Protein AF-A0A1C5X7D1-F1 (afdb_monomer_lite)

Radius of gyration: 33.21 Å; chains: 1; bounding box: 80×30×101 Å

Sequence (254 aa):
MKEGNYTQKTFLKEYKEKYGGGTQANISRWLRVGNKIENGKTIGFPSYETMLNLADFFGVSVGYLTGETDYESFEMEKACEFLGLEEDGVKAIKGITSGENVGHFGKYMANEYKSVLRYILTASSFPDFIKEAREYAENVYRNQHPISYMDRAATKIKKDVLELAYQCMDYQYISDDEYGVIDDFKENHVEPTEELLEAIKVLNAAMDDDYCEEQDREQKVKLSEYELQKIYFEIIKDIVKEAHLPEMTIPMTI

Structure (mmCIF, N/CA/C/O backbone):
data_AF-A0A1C5X7D1-F1
#
_entry.id   AF-A0A1C5X7D1-F1
#
loop_
_atom_site.group_PDB
_atom_site.id
_atom_site.type_symbol
_atom_site.label_atom_id
_atom_site.label_alt_id
_atom_site.label_comp_id
_atom_site.label_asym_id
_atom_site.label_entity_id
_atom_site.label_seq_id
_atom_site.pdbx_PDB_ins_code
_atom_site.Cartn_x
_atom_site.Cartn_y
_atom_site.Cartn_z
_atom_site.occupancy
_atom_site.B_iso_or_equiv
_atom_site.auth_seq_id
_atom_site.auth_comp_id
_atom_site.auth_asym_id
_atom_site.auth_atom_id
_atom_site.pdbx_PDB_model_num
ATOM 1 N N . MET A 1 1 ? 6.154 3.421 24.325 1.00 85.56 1 MET A N 1
ATOM 2 C CA . MET A 1 1 ? 6.810 4.684 24.780 1.00 85.56 1 MET A CA 1
ATOM 3 C C . MET A 1 1 ? 7.242 5.592 23.632 1.00 85.56 1 MET A C 1
ATOM 5 O O . MET A 1 1 ? 6.783 6.724 23.620 1.00 85.56 1 MET A O 1
ATOM 9 N N . LYS A 1 2 ? 8.114 5.150 22.707 1.00 85.12 2 LYS A N 1
ATOM 10 C CA . LYS A 1 2 ? 8.587 6.001 21.594 1.00 85.12 2 LYS A CA 1
ATOM 11 C C . LYS A 1 2 ? 7.448 6.451 20.673 1.00 85.12 2 LYS A C 1
ATOM 13 O O . LYS A 1 2 ? 7.339 7.638 20.420 1.00 85.12 2 LYS A O 1
ATOM 18 N N . GLU A 1 3 ? 6.579 5.527 20.267 1.00 83.00 3 GLU A N 1
ATOM 19 C CA . GLU A 1 3 ? 5.398 5.813 19.431 1.00 83.00 3 GLU A CA 1
ATOM 20 C C . GLU A 1 3 ? 4.463 6.851 20.062 1.00 83.00 3 GLU A C 1
ATOM 22 O O . GLU A 1 3 ? 4.014 7.773 19.395 1.00 83.00 3 GLU A O 1
ATOM 27 N N . GLY A 1 4 ? 4.247 6.770 21.378 1.00 80.00 4 GLY A N 1
ATOM 28 C CA . GLY A 1 4 ? 3.461 7.756 22.127 1.00 80.00 4 GLY A CA 1
ATOM 29 C C . GLY A 1 4 ? 4.216 9.039 22.496 1.00 80.00 4 GLY A C 1
ATOM 30 O O . GLY A 1 4 ? 3.731 9.790 23.333 1.00 80.00 4 GLY A O 1
ATOM 31 N N . ASN A 1 5 ? 5.420 9.280 21.960 1.00 89.12 5 ASN A N 1
ATOM 32 C CA . ASN A 1 5 ? 6.276 10.432 22.289 1.00 89.12 5 ASN A CA 1
ATOM 33 C C . ASN A 1 5 ? 6.549 10.624 23.797 1.00 89.12 5 ASN A C 1
ATOM 35 O O . ASN A 1 5 ? 6.816 11.730 24.274 1.00 89.12 5 ASN A O 1
ATOM 39 N N . TYR A 1 6 ? 6.542 9.530 24.562 1.00 91.56 6 TYR A N 1
ATOM 40 C CA . TYR A 1 6 ? 6.768 9.560 26.002 1.00 91.56 6 TYR A CA 1
ATOM 41 C C . TYR A 1 6 ? 8.255 9.520 26.361 1.00 91.56 6 TYR A C 1
ATOM 43 O O . TYR A 1 6 ? 9.008 8.633 25.954 1.00 91.56 6 TYR A O 1
ATOM 51 N N . THR A 1 7 ? 8.658 10.419 27.257 1.00 92.94 7 THR A N 1
ATOM 52 C CA . THR A 1 7 ? 9.905 10.307 28.031 1.00 92.94 7 THR A CA 1
ATOM 53 C C . THR A 1 7 ? 9.657 9.544 29.334 1.00 92.94 7 THR A C 1
ATOM 55 O O . THR A 1 7 ? 8.533 9.499 29.825 1.00 92.94 7 THR A O 1
ATOM 58 N N . GLN A 1 8 ? 10.698 9.002 29.981 1.00 92.69 8 GLN A N 1
ATOM 59 C CA . GLN A 1 8 ? 10.528 8.340 31.291 1.00 92.69 8 GLN A CA 1
ATOM 60 C C . GLN A 1 8 ? 9.903 9.263 32.352 1.00 92.69 8 GLN A C 1
ATOM 62 O O . GLN A 1 8 ? 9.228 8.793 33.263 1.00 92.69 8 GLN A O 1
ATOM 67 N N . LYS A 1 9 ? 10.132 10.580 32.261 1.00 92.88 9 LYS A N 1
ATOM 68 C CA . LYS A 1 9 ? 9.578 11.560 33.206 1.00 92.88 9 LYS A CA 1
ATOM 69 C C . LYS A 1 9 ? 8.091 11.813 32.970 1.00 92.88 9 LYS A C 1
ATOM 71 O O . LYS A 1 9 ? 7.330 11.812 33.930 1.00 92.88 9 LYS A O 1
ATOM 76 N N . THR A 1 10 ? 7.702 12.028 31.714 1.00 94.19 10 THR A N 1
ATOM 77 C CA . THR A 1 10 ? 6.297 12.263 31.331 1.00 94.19 10 THR A CA 1
ATOM 78 C C . THR A 1 10 ? 5.461 11.012 31.569 1.00 94.19 10 THR A C 1
ATOM 80 O O . THR A 1 10 ? 4.450 11.091 32.257 1.00 94.19 10 THR A O 1
ATOM 83 N N . PHE A 1 11 ? 5.977 9.845 31.174 1.00 94.38 11 PHE A N 1
ATOM 84 C CA . PHE A 1 11 ? 5.361 8.558 31.481 1.00 94.38 11 PHE A CA 1
ATOM 85 C C . PHE A 1 11 ? 5.172 8.343 32.989 1.00 94.38 11 PHE A C 1
ATOM 87 O O . PHE A 1 11 ? 4.075 8.005 33.417 1.00 94.38 11 PHE A O 1
ATOM 94 N N . LEU A 1 12 ? 6.197 8.592 33.824 1.00 94.94 12 LEU A N 1
ATOM 95 C CA . LEU A 1 12 ? 6.052 8.442 35.280 1.00 94.94 12 LEU A CA 1
ATOM 96 C C . LEU A 1 12 ? 4.935 9.310 35.844 1.00 94.94 12 LEU A C 1
ATOM 98 O O . LEU A 1 12 ? 4.238 8.878 36.758 1.00 94.94 12 LEU A O 1
ATOM 102 N N . LYS A 1 13 ? 4.847 10.552 35.363 1.00 95.12 13 LYS A N 1
ATOM 103 C CA . LYS A 1 13 ? 3.876 11.5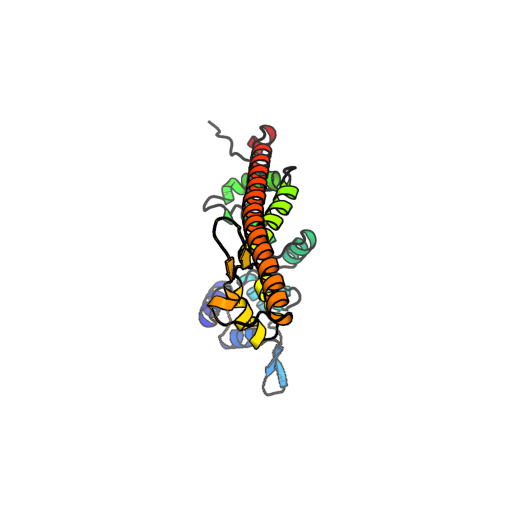26 35.843 1.00 95.12 13 LYS A CA 1
ATOM 104 C C . LYS A 1 13 ? 2.459 11.029 35.560 1.00 95.12 13 LYS A C 1
ATOM 106 O O . LYS A 1 13 ? 1.688 10.882 36.500 1.00 95.12 13 LYS A O 1
ATOM 111 N N . GLU A 1 14 ? 2.162 10.686 34.312 1.00 95.19 14 GLU A N 1
ATOM 112 C CA . GLU A 1 14 ? 0.823 10.237 33.915 1.00 95.19 14 GLU A CA 1
ATOM 113 C C . GLU A 1 14 ? 0.474 8.860 34.492 1.00 95.19 14 GLU A C 1
ATOM 115 O O . GLU A 1 14 ? -0.637 8.651 34.973 1.00 95.19 14 GLU A O 1
ATOM 120 N N . TYR A 1 15 ? 1.436 7.933 34.544 1.00 95.06 15 TYR A N 1
ATOM 121 C CA . TYR A 1 15 ? 1.239 6.629 35.181 1.00 95.06 15 TYR A CA 1
ATOM 122 C C . TYR A 1 15 ? 0.871 6.780 36.665 1.00 95.06 15 TYR A C 1
ATOM 124 O O . TYR A 1 15 ? -0.053 6.129 37.151 1.00 95.06 15 TYR A O 1
ATOM 132 N N . LYS A 1 16 ? 1.571 7.669 37.386 1.00 95.00 16 LYS A N 1
ATOM 133 C CA . LYS A 1 16 ? 1.269 7.996 38.788 1.00 95.00 16 LYS A CA 1
ATOM 134 C C . LYS A 1 16 ? -0.121 8.574 38.962 1.00 95.00 16 LYS A C 1
ATOM 136 O O . LYS A 1 16 ? -0.808 8.197 39.905 1.00 95.00 16 LYS A O 1
ATOM 141 N N . GLU A 1 17 ? -0.486 9.506 38.092 1.00 95.44 17 GLU A N 1
ATOM 142 C CA . GLU A 1 17 ? -1.790 10.163 38.120 1.00 95.44 17 GLU A CA 1
ATOM 143 C C . GLU A 1 17 ? -2.924 9.156 37.872 1.00 95.44 17 GLU A C 1
ATOM 145 O O . GLU A 1 17 ? -3.952 9.244 38.537 1.00 95.44 17 GLU A O 1
ATOM 150 N N . LYS A 1 18 ? -2.722 8.169 36.985 1.00 95.50 18 LYS A N 1
ATOM 151 C CA . LYS A 1 18 ? -3.755 7.191 36.610 1.00 95.50 18 LYS A CA 1
ATOM 152 C C . LYS A 1 18 ? -3.870 5.990 37.559 1.00 95.50 18 LYS A C 1
ATOM 154 O O . LYS A 1 18 ? -4.982 5.634 37.933 1.00 95.50 18 LYS A O 1
ATOM 159 N N . TYR A 1 19 ? -2.759 5.364 37.955 1.00 94.50 19 TYR A N 1
ATOM 160 C CA . TYR A 1 19 ? -2.780 4.093 38.710 1.00 94.50 19 TYR A CA 1
ATOM 161 C C . TYR A 1 19 ? -2.242 4.199 40.139 1.00 94.50 19 TYR A C 1
ATOM 163 O O . TYR A 1 19 ? -2.350 3.253 40.918 1.00 94.50 19 TYR A O 1
ATOM 171 N N . GLY A 1 20 ? -1.635 5.331 40.499 1.00 88.56 20 GLY A N 1
ATOM 172 C CA . GLY A 1 20 ? -0.880 5.458 41.740 1.00 88.56 20 GLY A CA 1
ATOM 173 C C . GLY A 1 20 ? 0.440 4.667 41.734 1.00 88.56 20 GLY A C 1
ATOM 174 O O . GLY A 1 20 ? 0.698 3.789 40.912 1.00 88.56 20 GLY A O 1
ATOM 175 N N . GLY A 1 21 ? 1.329 4.996 42.675 1.00 83.88 21 GLY A N 1
ATOM 176 C CA . GLY A 1 21 ? 2.607 4.290 42.841 1.00 83.88 21 GLY A CA 1
ATOM 177 C C . GLY A 1 21 ? 3.647 4.553 41.737 1.00 83.88 21 GLY A C 1
ATOM 178 O O . GLY A 1 21 ? 3.586 5.537 41.013 1.00 83.88 21 GLY A O 1
ATOM 179 N N . GLY A 1 22 ? 4.678 3.708 41.645 1.00 83.81 22 GLY A N 1
ATOM 180 C CA . GLY A 1 22 ? 5.762 3.851 40.664 1.00 83.81 22 GLY A CA 1
ATOM 181 C C . GLY A 1 22 ? 6.862 4.855 41.047 1.00 83.81 22 GLY A C 1
ATOM 182 O O . GLY A 1 22 ? 6.657 5.883 41.695 1.00 83.81 22 GLY A O 1
ATOM 183 N N . THR A 1 23 ? 8.089 4.561 40.632 1.00 91.19 23 THR A N 1
ATOM 184 C CA . THR A 1 23 ? 9.277 5.402 40.838 1.00 91.19 23 THR A CA 1
ATOM 185 C C . THR A 1 23 ? 10.113 5.435 39.563 1.00 91.19 23 THR A C 1
ATOM 187 O O . THR A 1 23 ? 9.967 4.574 38.696 1.00 91.19 23 THR A O 1
ATOM 190 N N . GLN A 1 24 ? 11.042 6.390 39.451 1.00 91.75 24 GLN A N 1
ATOM 191 C CA . GLN A 1 24 ? 12.018 6.388 38.350 1.00 91.75 24 GLN A CA 1
ATOM 192 C C . GLN A 1 24 ? 12.820 5.074 38.296 1.00 91.75 24 GLN A C 1
ATOM 194 O O . GLN A 1 24 ? 13.095 4.561 37.214 1.00 91.75 24 GLN A O 1
ATOM 199 N N . ALA A 1 25 ? 13.121 4.475 39.454 1.00 90.94 25 ALA A N 1
ATOM 200 C CA . ALA A 1 25 ? 13.781 3.175 39.519 1.00 90.94 25 ALA A CA 1
ATOM 201 C C . ALA A 1 25 ? 12.905 2.044 38.951 1.00 90.94 25 ALA A C 1
ATOM 203 O O . ALA A 1 25 ? 13.426 1.156 38.278 1.00 90.94 25 ALA A O 1
ATOM 204 N N . ASN A 1 26 ? 11.584 2.085 39.173 1.00 92.38 26 ASN A N 1
ATOM 205 C CA . ASN A 1 26 ? 10.668 1.109 38.580 1.00 92.38 26 ASN A CA 1
ATOM 206 C C . ASN A 1 26 ? 10.660 1.209 37.052 1.00 92.38 26 ASN A C 1
ATOM 208 O O . ASN A 1 26 ? 10.857 0.193 36.397 1.00 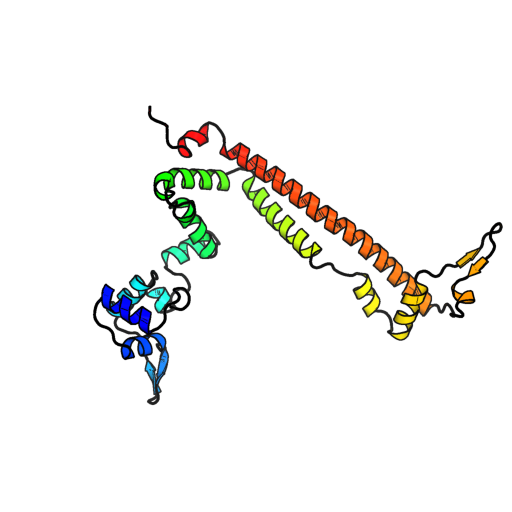92.38 26 ASN A O 1
ATOM 212 N N . ILE A 1 27 ? 10.538 2.417 36.493 1.00 92.00 27 ILE A N 1
ATOM 213 C CA . ILE A 1 27 ? 10.521 2.626 35.034 1.00 92.00 27 ILE A CA 1
ATOM 214 C C . ILE A 1 27 ? 11.820 2.157 34.391 1.00 92.00 27 ILE A C 1
ATOM 216 O O . ILE A 1 27 ? 11.796 1.404 33.419 1.00 92.00 27 ILE A O 1
ATOM 220 N N . SER A 1 28 ? 12.959 2.558 34.961 1.00 90.56 28 SER A N 1
ATOM 221 C CA . SER A 1 28 ? 14.273 2.120 34.485 1.00 90.56 28 SER A CA 1
ATOM 222 C C . SER A 1 28 ? 14.403 0.593 34.498 1.00 90.56 28 SER A C 1
ATOM 224 O O . SER A 1 28 ? 14.985 0.010 33.584 1.00 90.56 28 SER A O 1
ATOM 226 N N . ARG A 1 29 ? 13.819 -0.076 35.501 1.00 91.50 29 ARG A N 1
ATOM 227 C CA . ARG A 1 29 ? 13.803 -1.539 35.585 1.00 91.50 29 ARG A CA 1
ATOM 228 C C . ARG A 1 29 ? 12.885 -2.171 34.537 1.00 91.50 29 ARG A C 1
ATOM 230 O O . ARG A 1 29 ? 13.305 -3.135 33.909 1.00 91.50 29 ARG A O 1
ATOM 237 N N . TRP A 1 30 ? 11.681 -1.638 34.326 1.00 92.69 30 TRP A N 1
ATOM 238 C CA . TRP A 1 30 ? 10.723 -2.154 33.338 1.00 92.69 30 TRP A CA 1
ATOM 239 C C . TRP A 1 30 ? 11.267 -2.078 31.909 1.00 92.69 30 TRP A C 1
ATOM 241 O O . TRP A 1 30 ? 11.170 -3.044 31.165 1.00 92.69 30 TRP A O 1
ATOM 251 N N . LEU A 1 31 ? 11.948 -0.985 31.556 1.00 90.69 31 LEU A N 1
ATOM 252 C CA . LEU A 1 31 ? 12.589 -0.822 30.243 1.00 90.69 31 LEU A CA 1
ATOM 253 C C . LEU A 1 31 ? 13.794 -1.743 30.012 1.00 90.69 31 LEU A C 1
ATOM 255 O O . LEU A 1 31 ? 14.342 -1.784 28.914 1.00 90.69 31 LEU A O 1
ATOM 259 N N . ARG A 1 32 ? 14.254 -2.440 31.054 1.00 91.19 32 ARG A N 1
ATOM 260 C CA . ARG A 1 32 ? 15.432 -3.309 31.019 1.00 91.19 32 ARG A CA 1
ATOM 261 C C . ARG A 1 32 ? 15.093 -4.761 31.334 1.00 91.19 32 ARG A C 1
ATOM 263 O O . ARG A 1 32 ? 16.011 -5.524 31.629 1.00 91.19 32 ARG A O 1
ATOM 270 N N . VAL A 1 33 ? 13.817 -5.143 31.305 1.00 91.44 33 VAL A N 1
ATOM 271 C CA . VAL A 1 33 ? 13.416 -6.550 31.427 1.00 91.44 33 VAL A CA 1
ATOM 272 C C . VAL A 1 33 ? 14.197 -7.396 30.413 1.00 91.44 33 VAL A C 1
ATOM 274 O O . VAL A 1 33 ? 14.462 -6.954 29.300 1.00 91.44 33 VAL A O 1
ATOM 277 N N . GLY A 1 34 ? 14.665 -8.570 30.840 1.00 87.81 34 GLY A N 1
ATOM 278 C CA . GLY A 1 34 ? 15.517 -9.453 30.035 1.00 87.81 34 GLY A CA 1
ATOM 279 C C . GLY A 1 34 ? 17.017 -9.122 30.069 1.00 87.81 34 GLY A C 1
ATOM 280 O O . GLY A 1 34 ? 17.837 -10.000 29.800 1.00 87.81 34 GLY A O 1
ATOM 281 N N . ASN A 1 35 ? 17.420 -7.915 30.487 1.00 91.25 35 ASN A N 1
ATOM 282 C CA . ASN A 1 35 ? 18.840 -7.571 30.610 1.00 91.25 35 ASN A CA 1
ATOM 283 C C . ASN A 1 35 ? 19.487 -8.224 31.838 1.00 91.25 35 ASN A C 1
ATOM 285 O O . ASN A 1 35 ? 18.866 -8.367 32.896 1.00 91.25 35 ASN A O 1
ATOM 289 N N . LYS A 1 36 ? 20.783 -8.537 31.729 1.00 89.88 36 LYS A N 1
ATOM 290 C CA . LYS A 1 36 ? 21.610 -8.959 32.867 1.00 89.88 36 LYS A CA 1
ATOM 291 C C . LYS A 1 36 ? 22.087 -7.746 33.668 1.00 89.88 36 LYS A C 1
ATOM 293 O O . LYS A 1 36 ? 22.489 -6.731 33.100 1.00 89.88 36 LYS A O 1
ATOM 298 N N . ILE A 1 37 ? 22.052 -7.856 34.992 1.00 85.31 37 ILE A N 1
ATOM 299 C CA . ILE A 1 37 ? 22.721 -6.922 35.910 1.00 85.31 37 ILE A CA 1
ATOM 300 C C . ILE A 1 37 ? 24.090 -7.479 36.335 1.00 85.31 37 ILE A C 1
ATOM 302 O O . ILE A 1 37 ? 24.379 -8.647 36.091 1.00 85.31 37 ILE A O 1
ATOM 306 N N . GLU A 1 38 ? 24.937 -6.654 36.959 1.00 79.12 38 GLU A N 1
ATOM 307 C CA . GLU A 1 38 ? 26.352 -6.964 37.271 1.00 79.12 38 GLU A CA 1
ATOM 308 C C . GLU A 1 38 ? 26.570 -8.287 38.024 1.00 79.12 38 GLU A C 1
ATOM 310 O O . GLU A 1 38 ? 27.601 -8.930 37.868 1.00 79.12 38 GLU A O 1
ATOM 315 N N . ASN A 1 39 ? 25.581 -8.743 38.795 1.00 80.75 39 ASN A N 1
ATOM 316 C CA . ASN A 1 39 ? 25.626 -10.020 39.513 1.00 80.75 39 ASN A CA 1
ATOM 317 C C . ASN A 1 39 ? 25.159 -11.233 38.676 1.00 80.75 39 ASN A C 1
ATOM 319 O O . ASN A 1 39 ? 24.864 -12.289 39.234 1.00 80.75 39 ASN A O 1
ATOM 323 N N . GLY A 1 40 ? 25.017 -11.075 37.359 1.00 82.06 40 GLY A N 1
ATOM 324 C CA . GLY A 1 40 ? 24.585 -12.117 36.428 1.00 82.06 40 GLY A CA 1
ATOM 325 C C . GLY A 1 40 ? 23.086 -12.434 36.448 1.00 82.06 40 GLY A C 1
ATOM 326 O O . GLY A 1 40 ? 22.638 -13.218 35.610 1.00 82.06 40 GLY A O 1
ATOM 327 N N . LYS A 1 41 ? 22.290 -11.838 37.350 1.00 86.94 41 LYS A N 1
ATOM 328 C CA . LYS A 1 41 ? 20.835 -12.052 37.387 1.00 86.94 41 LYS A CA 1
ATOM 329 C C . LYS A 1 41 ? 20.147 -11.303 36.248 1.00 86.94 41 LYS A C 1
ATOM 331 O O . LYS A 1 41 ? 20.479 -10.157 35.952 1.00 86.94 41 LYS A O 1
ATOM 336 N N . THR A 1 42 ? 19.147 -11.938 35.652 1.00 91.19 42 THR A N 1
ATOM 337 C CA . THR A 1 42 ? 18.275 -11.310 34.657 1.00 91.19 42 THR A CA 1
ATOM 338 C C . THR A 1 42 ? 17.206 -10.474 35.353 1.00 91.19 42 THR A C 1
ATOM 340 O O . THR A 1 42 ? 16.633 -10.888 36.365 1.00 91.19 42 THR A O 1
ATOM 343 N N . ILE A 1 43 ? 16.924 -9.287 34.823 1.00 90.88 43 ILE A N 1
ATOM 344 C CA . ILE A 1 43 ? 15.786 -8.483 35.264 1.00 90.88 43 ILE A CA 1
ATOM 345 C C . ILE A 1 43 ? 14.506 -9.186 34.805 1.00 90.88 43 ILE A C 1
ATOM 347 O O . ILE A 1 43 ? 14.219 -9.246 33.613 1.00 90.88 43 ILE A O 1
ATOM 351 N N . GLY A 1 44 ? 13.753 -9.730 35.759 1.00 91.00 44 GLY A N 1
ATOM 352 C CA . GLY A 1 44 ? 12.444 -10.321 35.495 1.00 91.00 44 GLY A CA 1
ATOM 353 C C . GLY A 1 44 ? 11.361 -9.274 35.242 1.00 91.00 44 GLY A C 1
ATOM 354 O O . GLY A 1 44 ? 11.530 -8.094 35.572 1.00 91.00 44 GLY A O 1
ATOM 355 N N . PHE A 1 45 ? 10.241 -9.741 34.696 1.00 93.62 45 PHE A N 1
ATOM 356 C CA . PHE A 1 45 ? 9.022 -8.956 34.536 1.00 93.62 45 PHE A CA 1
ATOM 357 C C . PHE A 1 45 ? 8.540 -8.376 35.877 1.00 93.62 45 PHE A C 1
ATOM 359 O O . PHE A 1 45 ? 8.815 -8.947 36.941 1.00 93.62 45 PHE A O 1
ATOM 366 N N . PRO A 1 46 ? 7.842 -7.226 35.861 1.00 93.50 46 PRO A N 1
ATOM 367 C CA . PRO A 1 46 ? 7.180 -6.730 37.057 1.00 93.50 46 PRO A CA 1
ATOM 368 C C . PRO A 1 46 ? 5.987 -7.624 37.435 1.00 93.50 46 PRO A C 1
ATOM 370 O O . PRO A 1 46 ? 5.714 -8.630 36.781 1.00 93.50 46 PRO A O 1
ATOM 373 N N . SER A 1 47 ? 5.277 -7.281 38.514 1.00 94.38 47 SER A N 1
ATOM 374 C CA . SER A 1 47 ? 4.078 -8.036 38.895 1.00 94.38 47 SER A CA 1
ATOM 375 C C . SER A 1 47 ? 3.052 -8.032 37.760 1.00 94.38 47 SER A C 1
ATOM 377 O O . SER A 1 47 ? 2.994 -7.082 36.979 1.00 94.38 47 SER A O 1
ATOM 379 N N . TYR A 1 48 ? 2.207 -9.062 37.697 1.00 94.62 48 TYR A N 1
ATOM 380 C CA . TYR A 1 48 ? 1.150 -9.130 36.687 1.00 94.62 48 TYR A CA 1
ATOM 381 C C . TYR A 1 48 ? 0.213 -7.916 36.739 1.00 94.62 48 TYR A C 1
ATOM 383 O O . TYR A 1 48 ? -0.084 -7.331 35.709 1.00 94.62 48 TYR A O 1
ATOM 391 N N . GLU A 1 49 ? -0.146 -7.454 37.939 1.00 95.12 49 GLU A N 1
ATOM 392 C CA . GLU A 1 49 ? -0.891 -6.203 38.144 1.00 95.12 49 GLU A CA 1
ATOM 393 C C . GLU A 1 49 ? -0.187 -4.985 37.524 1.00 95.12 49 GLU A C 1
ATOM 395 O O . GLU A 1 49 ? -0.813 -4.173 36.851 1.00 95.12 49 GLU A O 1
ATOM 400 N N . THR A 1 50 ? 1.138 -4.880 37.683 1.00 95.31 50 THR A N 1
ATOM 401 C CA . THR A 1 50 ? 1.906 -3.814 37.026 1.00 95.31 50 THR A CA 1
ATOM 402 C C . THR A 1 50 ? 1.857 -3.975 35.509 1.00 95.31 50 THR A C 1
ATOM 404 O O . THR A 1 50 ? 1.704 -2.984 34.807 1.00 95.31 50 THR A O 1
ATOM 407 N N . MET A 1 51 ? 1.975 -5.200 34.986 1.00 95.75 51 MET A N 1
ATOM 408 C CA . MET A 1 51 ? 1.885 -5.439 33.543 1.00 95.75 51 MET A CA 1
ATOM 409 C C . MET A 1 51 ? 0.506 -5.070 32.994 1.00 95.75 51 MET A C 1
ATOM 411 O O . MET A 1 51 ? 0.446 -4.447 31.943 1.00 95.75 51 MET A O 1
ATOM 415 N N . LEU A 1 52 ? -0.578 -5.356 33.722 1.00 96.31 52 LEU A N 1
ATOM 416 C CA . LEU A 1 52 ? -1.929 -4.918 33.363 1.00 96.31 52 LEU A CA 1
ATOM 417 C C . LEU A 1 52 ? -2.040 -3.390 33.308 1.00 96.31 52 LEU A C 1
ATOM 419 O O . LEU A 1 52 ? -2.567 -2.857 32.338 1.00 96.31 52 LEU A O 1
ATOM 423 N N . ASN A 1 53 ? -1.498 -2.678 34.300 1.00 96.12 53 ASN A N 1
ATOM 424 C CA . ASN A 1 53 ? -1.504 -1.212 34.297 1.00 96.12 53 ASN A CA 1
ATOM 425 C C . ASN A 1 53 ? -0.676 -0.637 33.140 1.00 96.12 53 ASN A C 1
ATOM 427 O O . ASN A 1 53 ? -1.067 0.350 32.528 1.00 96.12 53 ASN A O 1
ATOM 431 N N . LEU A 1 54 ? 0.474 -1.244 32.825 1.00 94.94 54 LEU A N 1
ATOM 432 C CA . LEU A 1 54 ? 1.292 -0.851 31.675 1.00 94.94 54 LEU A CA 1
ATOM 433 C C . LEU A 1 54 ? 0.557 -1.099 30.351 1.00 94.94 54 LEU A C 1
ATOM 435 O O . LEU A 1 54 ? 0.589 -0.242 29.472 1.00 94.94 54 LEU A O 1
ATOM 439 N N . ALA A 1 55 ? -0.107 -2.247 30.228 1.00 95.56 55 ALA A N 1
ATOM 440 C CA . ALA A 1 55 ? -0.877 -2.646 29.057 1.00 95.56 55 ALA A CA 1
ATOM 441 C C . ALA A 1 55 ? -2.040 -1.667 28.815 1.00 95.56 55 ALA A C 1
ATOM 443 O O . ALA A 1 55 ? -2.128 -1.066 27.747 1.00 95.56 55 ALA A O 1
ATOM 444 N N . ASP A 1 56 ? -2.837 -1.391 29.851 1.00 95.75 56 ASP A N 1
ATOM 445 C CA . ASP A 1 56 ? -3.920 -0.400 29.813 1.00 95.75 56 ASP A CA 1
ATOM 446 C C . ASP A 1 56 ? -3.414 1.027 29.537 1.00 95.75 56 ASP A C 1
ATOM 448 O O . ASP A 1 56 ? -4.084 1.805 28.860 1.00 95.75 56 ASP A O 1
ATOM 452 N N . PHE A 1 57 ? -2.227 1.396 30.032 1.00 95.00 57 PHE A N 1
ATOM 453 C CA . PHE A 1 57 ? -1.656 2.719 29.770 1.00 95.00 57 PHE A CA 1
ATOM 454 C C . PHE A 1 57 ? -1.311 2.904 28.293 1.00 95.00 57 PHE A C 1
ATOM 456 O O . PHE A 1 57 ? -1.590 3.956 27.723 1.00 95.00 57 PHE A O 1
ATOM 463 N N . PHE A 1 58 ? -0.677 1.898 27.686 1.00 93.25 58 PHE A N 1
ATOM 464 C CA . PHE A 1 58 ? -0.246 1.963 26.291 1.00 93.25 58 PHE A CA 1
ATOM 465 C C . PHE A 1 58 ? -1.327 1.522 25.298 1.00 93.25 58 PHE A C 1
ATOM 467 O O . PHE A 1 58 ? -1.111 1.669 24.102 1.00 93.25 58 PHE A O 1
ATOM 474 N N . GLY A 1 59 ? -2.473 1.024 25.771 1.00 92.94 59 GLY A N 1
ATOM 475 C CA . GLY A 1 59 ? -3.545 0.526 24.909 1.00 92.94 59 GLY A CA 1
ATOM 476 C C . GLY A 1 59 ? -3.194 -0.787 24.208 1.00 92.94 59 GLY A C 1
ATOM 477 O O . GLY A 1 59 ? -3.671 -1.030 23.107 1.00 92.94 59 GLY A O 1
ATOM 478 N N . VAL A 1 60 ? -2.360 -1.620 24.835 1.00 95.38 60 VAL A N 1
ATOM 479 C CA . VAL A 1 60 ? -1.865 -2.891 24.285 1.00 95.38 60 VAL A CA 1
ATOM 480 C C . VAL A 1 60 ? -2.212 -4.055 25.206 1.00 95.38 60 VAL A C 1
ATOM 482 O O . VAL A 1 60 ? -2.641 -3.864 26.341 1.00 95.38 60 VAL A O 1
ATOM 485 N N . SER A 1 61 ? -2.001 -5.280 24.744 1.00 96.19 61 SER A N 1
ATOM 486 C CA . SER A 1 61 ? -2.131 -6.488 25.549 1.00 96.19 61 SER A CA 1
ATOM 487 C C . SER A 1 61 ? -0.884 -6.739 26.402 1.00 96.19 61 SER A C 1
ATOM 489 O O . SER A 1 61 ? 0.221 -6.282 26.103 1.00 96.19 61 SER A O 1
ATOM 491 N N . VAL A 1 62 ? -1.036 -7.528 27.471 1.00 96.12 62 VAL A N 1
ATOM 492 C CA . VAL A 1 62 ? 0.129 -8.045 28.210 1.00 96.12 62 VAL A CA 1
ATOM 493 C C . VAL A 1 62 ? 0.995 -8.918 27.300 1.00 96.12 62 VAL A C 1
ATOM 495 O O . VAL A 1 62 ? 2.215 -8.824 27.390 1.00 96.12 62 VAL A O 1
ATOM 498 N N . GLY A 1 63 ? 0.377 -9.681 26.389 1.00 95.75 63 GLY A N 1
ATOM 499 C CA . GLY A 1 63 ? 1.077 -10.481 25.383 1.00 95.75 63 GLY A CA 1
ATOM 500 C C . GLY A 1 63 ? 2.078 -9.642 24.588 1.00 95.75 63 GLY A C 1
ATOM 501 O O . GLY A 1 63 ? 3.256 -9.994 24.546 1.00 95.75 63 GLY A O 1
ATOM 502 N N . TYR A 1 64 ? 1.650 -8.474 24.099 1.00 94.44 64 TYR A N 1
ATOM 503 C CA . TYR A 1 64 ? 2.515 -7.511 23.409 1.00 94.44 64 TYR A CA 1
ATOM 504 C C . TYR A 1 64 ? 3.690 -7.048 24.278 1.00 94.44 64 TYR A C 1
ATOM 506 O O . TYR A 1 64 ? 4.846 -7.093 23.863 1.00 94.44 64 TYR A O 1
ATOM 514 N N . LEU A 1 65 ? 3.431 -6.672 25.538 1.00 93.25 65 LEU A N 1
ATOM 515 C CA . LEU A 1 65 ? 4.498 -6.261 26.464 1.00 93.25 65 LEU A CA 1
ATOM 516 C C . LEU A 1 65 ? 5.520 -7.371 26.738 1.00 93.25 65 LEU A C 1
ATOM 518 O O . LEU A 1 65 ? 6.676 -7.081 27.054 1.00 93.25 65 LEU A O 1
ATOM 522 N N . THR A 1 66 ? 5.087 -8.628 26.678 1.00 92.44 66 THR A N 1
ATOM 523 C CA . THR A 1 66 ? 5.934 -9.797 26.927 1.00 92.44 66 THR A CA 1
ATOM 524 C C . THR A 1 66 ? 6.577 -10.377 25.667 1.00 92.44 66 THR A C 1
ATOM 526 O O . THR A 1 66 ? 7.452 -11.232 25.802 1.00 92.44 66 THR A O 1
ATOM 529 N N . GLY A 1 67 ? 6.194 -9.906 24.474 1.00 91.69 67 GLY A N 1
ATOM 530 C CA . GLY A 1 67 ? 6.634 -10.452 23.186 1.00 91.69 67 GLY A CA 1
ATOM 531 C C . GLY A 1 67 ? 5.973 -11.783 22.812 1.00 91.69 67 GLY A C 1
ATOM 532 O O . GLY A 1 67 ? 6.557 -12.565 22.072 1.00 91.69 67 GLY A O 1
ATOM 533 N N . GLU A 1 68 ? 4.795 -12.078 23.366 1.00 94.44 68 GLU A N 1
ATOM 534 C CA . GLU A 1 68 ? 3.975 -13.230 22.959 1.00 94.44 68 GLU A CA 1
ATOM 535 C C . GLU A 1 68 ? 3.269 -12.971 21.623 1.00 94.44 68 GLU A C 1
ATOM 537 O O . GLU A 1 68 ? 3.012 -13.905 20.873 1.00 94.44 68 GLU A O 1
ATOM 542 N N . THR A 1 69 ? 2.990 -11.702 21.326 1.00 93.62 69 THR A N 1
ATOM 543 C CA . THR A 1 69 ? 2.431 -11.239 20.057 1.00 93.62 69 THR A CA 1
ATOM 544 C C . THR A 1 69 ? 3.115 -9.934 19.663 1.00 93.62 69 THR A C 1
ATOM 546 O O . THR A 1 69 ? 3.435 -9.118 20.531 1.00 93.62 69 THR A O 1
ATOM 549 N N . ASP A 1 70 ? 3.342 -9.739 18.366 1.00 92.81 70 ASP A N 1
ATOM 550 C CA . ASP A 1 70 ? 3.858 -8.480 17.815 1.00 92.81 70 ASP A CA 1
ATOM 551 C C . ASP A 1 70 ? 2.730 -7.461 17.549 1.00 92.81 70 ASP A C 1
ATOM 553 O O . ASP A 1 70 ? 3.006 -6.325 17.167 1.00 92.81 70 ASP A O 1
ATOM 557 N N . TYR A 1 71 ? 1.468 -7.841 17.788 1.00 93.94 71 TYR A N 1
ATOM 558 C CA . TYR A 1 71 ? 0.287 -7.000 17.580 1.00 93.94 71 TYR A CA 1
ATOM 559 C C . TYR A 1 71 ? -0.193 -6.352 18.881 1.00 93.94 71 TYR A C 1
ATOM 561 O O . TYR A 1 71 ? -0.042 -6.916 19.968 1.00 93.94 71 TYR A O 1
ATOM 569 N N . GLU A 1 72 ? -0.879 -5.205 18.796 1.00 93.06 72 GLU A N 1
ATOM 570 C CA . GLU A 1 72 ? -1.418 -4.526 19.990 1.00 93.06 72 GLU A CA 1
ATOM 571 C C . GLU A 1 72 ? -2.327 -5.434 20.841 1.00 93.06 72 GLU A C 1
ATOM 573 O O . GLU A 1 72 ? -2.403 -5.271 22.058 1.00 93.06 72 GLU A O 1
ATOM 578 N N . SER A 1 73 ? -3.008 -6.416 20.242 1.00 95.31 73 SER A N 1
ATOM 579 C CA . SER A 1 73 ? -3.833 -7.408 20.948 1.00 95.31 73 SER A CA 1
ATOM 580 C C . SER A 1 73 ? -3.953 -8.716 20.166 1.00 95.31 73 SER A C 1
ATOM 582 O O . SER A 1 73 ? -3.797 -8.729 18.948 1.00 95.31 73 SER A O 1
ATOM 584 N N . PHE A 1 74 ? -4.322 -9.804 20.848 1.00 94.94 74 PHE A N 1
ATOM 585 C CA . PHE A 1 74 ? -4.605 -11.088 20.195 1.00 94.94 74 PHE A CA 1
ATOM 586 C C . PHE A 1 74 ? -5.829 -11.023 19.272 1.00 94.94 74 PHE A C 1
ATOM 588 O O . PHE A 1 74 ? -5.926 -11.765 18.297 1.00 94.94 74 PHE A O 1
ATOM 595 N N . GLU A 1 75 ? -6.798 -10.155 19.565 1.00 95.50 75 GLU A N 1
ATOM 596 C CA . GLU A 1 75 ? -7.921 -9.886 18.668 1.00 95.50 75 GLU A CA 1
ATOM 597 C C . GLU A 1 75 ? -7.454 -9.199 17.382 1.00 95.50 75 GLU A C 1
ATOM 599 O O . GLU A 1 75 ? -7.948 -9.533 16.305 1.00 95.50 75 GLU A O 1
ATOM 604 N N . MET A 1 76 ? -6.502 -8.266 17.491 1.00 96.00 76 MET A N 1
ATOM 605 C CA . MET A 1 76 ? -5.904 -7.604 16.334 1.00 96.00 76 MET A CA 1
ATOM 606 C C . MET A 1 76 ? -5.103 -8.591 15.488 1.00 96.00 76 MET A C 1
ATOM 608 O O . MET A 1 76 ? -5.317 -8.642 14.282 1.00 96.00 76 MET A O 1
ATOM 612 N N . GLU A 1 77 ? -4.266 -9.418 16.115 1.00 96.69 77 GLU A N 1
ATOM 613 C CA . GLU A 1 77 ? -3.520 -10.495 15.450 1.00 96.69 77 GLU A CA 1
ATOM 614 C C . GLU A 1 77 ? -4.456 -11.398 14.641 1.00 96.69 77 GLU A C 1
ATOM 616 O O . GLU A 1 77 ? -4.303 -11.530 13.429 1.00 96.69 77 GLU A O 1
ATOM 621 N N . LYS A 1 78 ? -5.517 -11.917 15.273 1.00 97.06 78 LYS A N 1
ATOM 622 C CA . LYS A 1 78 ? -6.515 -12.755 14.588 1.00 97.06 78 LYS A CA 1
ATOM 623 C C . LYS A 1 78 ? -7.204 -12.036 13.433 1.00 97.06 78 LYS A C 1
ATOM 625 O O . LYS A 1 78 ? -7.501 -12.665 12.422 1.00 97.06 78 LYS A O 1
ATOM 630 N N . ALA A 1 79 ? -7.509 -10.746 13.578 1.00 97.31 79 ALA A N 1
ATOM 631 C CA . ALA A 1 79 ? -8.125 -9.967 12.508 1.00 97.31 79 ALA A CA 1
ATOM 632 C C . ALA A 1 79 ? -7.162 -9.764 11.327 1.00 97.31 79 ALA A C 1
ATOM 634 O O . ALA A 1 79 ? -7.582 -9.907 10.180 1.00 97.31 79 ALA A O 1
ATOM 635 N N . CYS A 1 80 ? -5.887 -9.482 11.607 1.00 97.31 80 CYS A N 1
ATOM 636 C CA . CYS A 1 80 ? -4.825 -9.350 10.610 1.00 97.31 80 CYS A CA 1
ATOM 637 C C . CYS A 1 80 ? -4.625 -10.663 9.845 1.00 97.31 80 CYS A C 1
ATOM 639 O O . CYS A 1 80 ? -4.711 -10.678 8.618 1.00 97.31 80 CYS A O 1
ATOM 641 N N . GLU A 1 81 ? -4.472 -11.780 10.563 1.00 96.81 81 GLU A N 1
ATOM 642 C CA . GLU A 1 81 ? -4.335 -13.118 9.976 1.00 96.81 81 GLU A CA 1
ATOM 643 C C . GLU A 1 81 ? -5.553 -13.509 9.134 1.00 96.81 81 GLU A C 1
ATOM 645 O O . GLU A 1 81 ? -5.408 -14.034 8.031 1.00 96.81 81 GLU A O 1
ATOM 650 N N . PHE A 1 82 ? -6.762 -13.239 9.635 1.00 97.88 82 PHE A N 1
ATOM 651 C CA . PHE A 1 82 ? -7.998 -13.586 8.938 1.00 97.88 82 PHE A CA 1
ATOM 652 C C . PHE A 1 82 ? -8.191 -12.783 7.647 1.00 97.88 82 PHE A C 1
ATOM 654 O O . PHE A 1 82 ? -8.664 -13.328 6.651 1.00 97.88 82 PHE A O 1
ATOM 661 N N . LEU A 1 83 ? -7.854 -11.490 7.662 1.00 96.25 83 LEU A N 1
ATOM 662 C CA . LEU A 1 83 ? -8.015 -10.603 6.508 1.00 96.25 83 LEU A CA 1
ATOM 663 C C . LEU A 1 83 ? -6.812 -10.631 5.555 1.00 96.25 83 LEU A C 1
ATOM 665 O O . LEU A 1 83 ? -6.943 -10.174 4.421 1.00 96.25 83 LEU A O 1
ATOM 669 N N . GLY A 1 84 ? -5.660 -11.145 5.993 1.00 96.88 84 GLY A N 1
ATOM 670 C CA . GLY A 1 84 ? -4.401 -11.049 5.254 1.00 96.88 84 GLY A CA 1
ATOM 671 C C . GLY A 1 84 ? -3.881 -9.612 5.161 1.00 96.88 84 GLY A C 1
ATOM 672 O O . GLY A 1 84 ? -3.315 -9.233 4.138 1.00 96.88 84 GLY A O 1
ATOM 673 N N . LEU A 1 85 ? -4.122 -8.802 6.196 1.00 96.62 85 LEU A N 1
ATOM 674 C CA . LEU A 1 85 ? -3.724 -7.394 6.265 1.00 96.62 85 LEU A CA 1
ATOM 675 C C . LEU A 1 85 ? -2.759 -7.162 7.424 1.00 96.62 85 LEU A C 1
ATOM 677 O O . LEU A 1 85 ? -2.849 -7.830 8.449 1.00 96.62 85 LEU A O 1
ATOM 681 N N . GLU A 1 86 ? -1.885 -6.170 7.275 1.00 95.94 86 GLU A N 1
ATOM 682 C CA . GLU A 1 86 ? -1.104 -5.636 8.389 1.00 95.94 86 GLU A CA 1
ATOM 683 C C . GLU A 1 86 ? -1.988 -4.804 9.339 1.00 95.94 86 GLU A C 1
ATOM 685 O O . GLU A 1 86 ? -3.117 -4.404 9.017 1.00 95.94 86 GLU A O 1
ATOM 690 N N . GLU A 1 87 ? -1.477 -4.560 10.547 1.00 94.81 87 GLU A N 1
ATOM 691 C CA . GLU A 1 87 ? -2.232 -3.933 11.633 1.00 94.81 87 GLU A CA 1
ATOM 692 C C . GLU A 1 87 ? -2.724 -2.518 11.291 1.00 94.81 87 GLU A C 1
ATOM 694 O O . GLU A 1 87 ? -3.818 -2.119 11.699 1.00 94.81 87 GLU A O 1
ATOM 699 N N . ASP A 1 88 ? -1.956 -1.760 10.512 1.00 95.31 88 ASP A N 1
ATOM 700 C CA . ASP A 1 88 ? -2.342 -0.431 10.040 1.00 95.31 88 ASP A CA 1
ATOM 701 C C . ASP A 1 88 ? -3.565 -0.482 9.105 1.00 95.31 88 ASP A C 1
ATOM 703 O O . ASP A 1 88 ? -4.488 0.325 9.254 1.00 95.31 88 ASP A O 1
ATOM 707 N N . GLY A 1 89 ? -3.639 -1.481 8.223 1.00 96.38 89 GLY A N 1
ATOM 708 C CA . GLY A 1 89 ? -4.782 -1.745 7.355 1.00 96.38 89 GLY A CA 1
ATOM 709 C C . GLY A 1 89 ? -6.048 -2.078 8.147 1.00 96.38 89 GLY A C 1
ATOM 710 O O . GLY A 1 89 ? -7.111 -1.490 7.913 1.00 96.38 89 GLY A O 1
ATOM 711 N N . VAL A 1 90 ? -5.944 -2.959 9.147 1.00 96.94 90 VAL A N 1
ATOM 712 C CA . VAL A 1 90 ? -7.083 -3.303 10.018 1.00 96.94 90 VAL A CA 1
ATOM 713 C C . VAL A 1 90 ? -7.515 -2.101 10.867 1.00 96.94 90 VAL A C 1
ATOM 715 O O . VAL A 1 90 ? -8.716 -1.836 11.004 1.00 96.94 90 VAL A O 1
ATOM 718 N N . LYS A 1 91 ? -6.567 -1.312 11.389 1.00 95.06 91 LYS A N 1
ATOM 719 C CA . LYS A 1 91 ? -6.854 -0.058 12.107 1.00 95.06 91 LYS A CA 1
ATOM 720 C C . LYS A 1 91 ? -7.535 0.977 11.221 1.00 95.06 91 LYS A C 1
ATOM 722 O O . LYS A 1 91 ? -8.459 1.640 11.692 1.00 95.06 91 LYS A O 1
ATOM 727 N N . ALA A 1 92 ? -7.138 1.104 9.957 1.00 96.06 92 ALA A N 1
ATOM 728 C CA . ALA A 1 92 ? -7.789 2.004 9.011 1.00 96.06 92 ALA A CA 1
ATOM 729 C C . ALA A 1 92 ? -9.260 1.612 8.798 1.00 96.06 92 ALA A C 1
ATOM 731 O O . ALA A 1 92 ? -10.145 2.460 8.933 1.00 96.06 92 ALA A O 1
ATOM 732 N N . ILE A 1 93 ? -9.541 0.320 8.582 1.00 96.88 93 ILE A N 1
ATOM 733 C CA . ILE A 1 93 ? -10.913 -0.209 8.478 1.00 96.88 93 ILE A CA 1
ATOM 734 C C . ILE A 1 93 ? -11.705 0.072 9.764 1.00 96.88 93 ILE A C 1
ATOM 736 O O . ILE A 1 93 ? -12.836 0.570 9.714 1.00 96.88 93 ILE A O 1
ATOM 740 N N . LYS A 1 94 ? -11.113 -0.199 10.934 1.00 95.44 94 LYS A N 1
ATOM 741 C CA . LYS A 1 94 ? -11.735 0.074 12.238 1.00 95.44 94 LYS A CA 1
ATOM 742 C C . LYS A 1 94 ? -12.055 1.560 12.412 1.00 95.44 94 LYS A C 1
ATOM 744 O O . LYS A 1 94 ? -13.163 1.886 12.820 1.00 95.44 94 LYS A O 1
ATOM 749 N N . GLY A 1 95 ? -11.130 2.454 12.069 1.00 95.19 95 GLY A N 1
ATOM 750 C CA . GLY A 1 95 ? -11.311 3.900 12.197 1.00 95.19 95 GLY A CA 1
ATOM 751 C C . GLY A 1 95 ? -12.351 4.484 11.237 1.00 95.19 95 GLY A C 1
ATOM 752 O O . GLY A 1 95 ? -13.046 5.435 11.593 1.00 95.19 95 GLY A O 1
ATOM 753 N N . ILE A 1 96 ? -12.505 3.906 10.039 1.00 95.62 96 ILE A N 1
ATOM 754 C CA . ILE A 1 96 ? -13.595 4.255 9.111 1.00 95.62 96 ILE A CA 1
ATOM 755 C C . ILE A 1 96 ? -14.936 3.794 9.689 1.00 95.62 96 ILE A C 1
ATOM 757 O O . ILE A 1 96 ? -15.875 4.580 9.796 1.00 95.62 96 ILE A O 1
ATOM 761 N N . THR A 1 97 ? -15.024 2.530 10.107 1.00 95.44 97 THR A N 1
ATOM 762 C CA . THR A 1 97 ? -16.279 1.927 10.591 1.00 95.44 97 THR A CA 1
ATOM 763 C C . THR A 1 97 ? -16.711 2.415 11.975 1.00 95.44 97 THR A C 1
ATOM 765 O O . THR A 1 97 ? -17.894 2.325 12.301 1.00 95.44 97 THR A O 1
ATOM 768 N N . SER A 1 98 ? -15.793 2.954 12.785 1.00 94.69 98 SER A N 1
ATOM 769 C CA . SER A 1 98 ? -16.105 3.672 14.028 1.00 94.69 98 SER A CA 1
ATOM 770 C C . SER A 1 98 ? -16.450 5.148 13.795 1.00 94.69 98 SER A C 1
ATOM 772 O O . SER A 1 98 ? -16.953 5.812 14.704 1.00 94.69 98 SER A O 1
ATOM 774 N N . GLY A 1 99 ? -16.169 5.675 12.598 1.00 93.44 99 GLY A N 1
ATOM 775 C CA . GLY A 1 99 ? -16.297 7.089 12.255 1.00 93.44 99 GLY A CA 1
ATOM 776 C C . GLY A 1 99 ? -15.208 7.988 12.855 1.00 93.44 99 GLY A C 1
ATOM 777 O O . GLY A 1 99 ? -15.262 9.202 12.670 1.00 93.44 99 GLY A O 1
ATOM 778 N N . GLU A 1 100 ? -14.219 7.434 13.562 1.00 91.94 100 GLU A N 1
ATOM 779 C CA . GLU A 1 100 ? -13.136 8.198 14.201 1.00 91.94 100 GLU A CA 1
ATOM 780 C C . GLU A 1 100 ? -12.217 8.881 13.190 1.00 91.94 100 GLU A C 1
ATOM 782 O O . GLU A 1 100 ? -11.807 10.019 13.412 1.00 91.94 100 GLU A O 1
ATOM 787 N N . ASN A 1 101 ? -11.953 8.222 12.061 1.00 90.00 101 ASN A N 1
ATOM 788 C CA . ASN A 1 101 ? -11.030 8.725 11.043 1.00 90.00 101 ASN A CA 1
ATOM 789 C C . ASN A 1 101 ? -11.708 9.581 9.964 1.00 90.00 101 ASN A C 1
ATOM 791 O O . ASN A 1 101 ? -11.022 10.103 9.090 1.00 90.00 101 ASN A O 1
ATOM 795 N N . VAL A 1 102 ? -13.038 9.722 9.991 1.00 86.38 102 VAL A N 1
ATOM 796 C CA . VAL A 1 102 ? -13.785 10.401 8.914 1.00 86.38 102 VAL A CA 1
ATOM 797 C C . VAL A 1 102 ? -14.085 11.866 9.246 1.00 86.38 102 VAL A C 1
ATOM 799 O O . VAL A 1 102 ? -14.194 12.704 8.355 1.00 86.38 102 VAL A O 1
ATOM 802 N N . GLY A 1 103 ? -14.176 12.218 10.529 1.00 85.19 103 GLY A N 1
ATOM 803 C CA . GLY A 1 103 ? -14.330 13.609 10.947 1.00 85.19 103 GLY A CA 1
ATOM 804 C C . GLY A 1 103 ? -14.729 13.759 12.409 1.00 85.19 103 GLY A C 1
ATOM 805 O O . GLY A 1 103 ? -15.072 12.790 13.081 1.00 85.19 103 GLY A O 1
ATOM 806 N N . HIS A 1 104 ? -14.740 15.002 12.899 1.00 84.00 104 HIS A N 1
ATOM 807 C CA . HIS A 1 104 ? -15.003 15.302 14.313 1.00 84.00 104 HIS A CA 1
ATOM 808 C C . HIS A 1 104 ? -16.355 14.758 14.816 1.00 84.00 104 HIS A C 1
ATOM 810 O O . HIS A 1 104 ? -16.470 14.321 15.957 1.00 84.00 104 HIS A O 1
ATOM 816 N N . PHE A 1 105 ? -17.362 14.727 13.938 1.00 84.81 105 PHE A N 1
ATOM 817 C CA . PHE A 1 105 ? -18.699 14.193 14.215 1.00 84.81 105 PHE A CA 1
ATOM 818 C C . PHE A 1 105 ? -18.929 12.799 13.613 1.00 84.81 105 PHE A C 1
ATOM 820 O O . PHE A 1 105 ? -20.062 12.323 13.576 1.00 84.81 105 PHE A O 1
ATOM 827 N N . GLY A 1 106 ? -17.880 12.125 13.133 1.00 87.25 106 GLY A N 1
ATOM 828 C CA . GLY A 1 106 ? -18.040 10.899 12.358 1.00 87.25 106 GLY A CA 1
ATOM 829 C C . GLY A 1 106 ? -18.634 9.734 13.153 1.00 87.25 106 GLY A C 1
ATOM 830 O O . GLY A 1 106 ? -19.368 8.927 12.591 1.00 87.25 106 GLY A O 1
ATOM 831 N N . LYS A 1 107 ? -18.434 9.703 14.477 1.00 90.88 107 LYS A N 1
ATOM 832 C CA . LYS A 1 107 ? -19.031 8.696 15.376 1.00 90.88 107 LYS A CA 1
ATOM 833 C C . LYS A 1 107 ? -20.561 8.648 15.316 1.00 90.88 107 LYS A C 1
ATOM 835 O O . LYS A 1 107 ? -21.139 7.581 15.494 1.00 90.88 107 LYS A O 1
ATOM 840 N N . TYR A 1 108 ? -21.215 9.783 15.055 1.00 90.12 108 TYR A N 1
ATOM 841 C CA . TYR A 1 108 ? -22.677 9.856 14.935 1.00 90.12 108 TYR A CA 1
ATOM 842 C C . TYR A 1 108 ? -23.199 9.268 13.618 1.00 90.12 108 TYR A C 1
ATOM 844 O O . TYR A 1 108 ? -24.391 9.012 13.515 1.00 90.12 108 TYR A O 1
ATOM 852 N N . MET A 1 109 ? -22.307 9.043 12.646 1.00 90.69 109 MET A N 1
ATOM 853 C CA . MET A 1 109 ? -22.593 8.471 11.325 1.00 90.69 109 MET A CA 1
ATOM 854 C C . MET A 1 109 ? -21.855 7.139 11.098 1.00 90.69 109 MET A C 1
ATOM 856 O O . MET A 1 109 ? -21.584 6.731 9.969 1.00 90.69 109 MET A O 1
ATOM 860 N N . ALA A 1 110 ? -21.445 6.460 12.175 1.00 93.44 110 ALA A N 1
ATOM 861 C CA . ALA A 1 110 ? -20.626 5.251 12.079 1.00 93.44 110 ALA A CA 1
ATOM 862 C C . ALA A 1 110 ? -21.325 4.119 11.300 1.00 93.44 110 ALA A C 1
ATOM 864 O O . ALA A 1 110 ? -20.667 3.344 10.605 1.00 93.44 110 ALA A O 1
ATOM 865 N N . ASN A 1 111 ? -22.657 4.026 11.387 1.00 94.25 111 ASN A N 1
ATOM 866 C CA . ASN A 1 111 ? -23.420 3.027 10.640 1.00 94.25 111 ASN A CA 1
ATOM 867 C C . ASN A 1 111 ? -23.420 3.335 9.141 1.00 94.25 111 ASN A C 1
ATOM 869 O O . ASN A 1 111 ? -23.191 2.435 8.340 1.00 94.25 111 ASN A O 1
ATOM 873 N N . GLU A 1 112 ? -23.587 4.598 8.772 1.00 94.19 112 GLU A N 1
ATOM 874 C CA . GLU A 1 112 ? -23.574 5.080 7.398 1.00 94.19 112 GLU A CA 1
ATOM 875 C C . GLU A 1 112 ? -22.192 4.864 6.769 1.00 94.19 112 GLU A C 1
ATOM 877 O O . GLU A 1 112 ? -22.094 4.306 5.678 1.00 94.19 112 GLU A O 1
ATOM 882 N N . TYR A 1 113 ? -21.103 5.190 7.477 1.00 94.75 113 TYR A N 1
ATOM 883 C CA . TYR A 1 113 ? -19.744 4.922 6.986 1.00 94.75 113 TYR A CA 1
ATOM 884 C C . TYR A 1 113 ? -19.442 3.434 6.845 1.00 94.75 113 TYR A C 1
ATOM 886 O O . TYR A 1 113 ? -18.772 3.025 5.895 1.00 94.75 113 TYR A O 1
ATOM 894 N N . LYS A 1 114 ? -19.960 2.604 7.755 1.00 95.69 114 LYS A N 1
ATOM 895 C CA . LYS A 1 114 ? -19.870 1.148 7.631 1.00 95.69 114 LYS A CA 1
ATOM 896 C C . LYS A 1 114 ? -20.591 0.655 6.376 1.00 95.69 114 LYS A C 1
ATOM 898 O O . LYS A 1 114 ? -20.041 -0.189 5.671 1.00 95.69 114 LYS A O 1
ATOM 903 N N . SER A 1 115 ? -21.773 1.192 6.076 1.00 95.94 115 SER A N 1
ATOM 904 C CA . SER A 1 115 ? -22.512 0.883 4.849 1.00 95.94 115 SER A CA 1
ATOM 905 C C . SER A 1 115 ? -21.741 1.320 3.606 1.00 95.94 115 SER A C 1
ATOM 907 O O . SER A 1 115 ? -21.550 0.511 2.703 1.00 95.94 115 SER A O 1
ATOM 909 N N . VAL A 1 116 ? -21.213 2.550 3.581 1.00 95.62 116 VAL A N 1
ATOM 910 C CA . VAL A 1 116 ? -20.385 3.054 2.470 1.00 95.62 116 VAL A CA 1
ATOM 911 C C . VAL A 1 116 ? -19.186 2.135 2.224 1.00 95.62 116 VAL A C 1
ATOM 913 O O . VAL A 1 116 ? -18.979 1.692 1.095 1.00 95.62 116 VAL A O 1
ATOM 916 N N . LEU A 1 117 ? -18.429 1.786 3.272 1.00 96.69 117 LEU A N 1
ATOM 917 C CA . LEU A 1 117 ? -17.284 0.883 3.141 1.00 96.69 117 LEU A CA 1
ATOM 918 C C . LEU A 1 117 ? -17.713 -0.495 2.625 1.00 96.69 117 LEU A C 1
ATOM 920 O O . LEU A 1 117 ? -17.087 -1.025 1.713 1.00 96.69 117 LEU A O 1
ATOM 924 N N . ARG A 1 118 ? -18.799 -1.063 3.161 1.00 97.00 118 ARG A N 1
ATOM 925 C CA . ARG A 1 118 ? -19.360 -2.330 2.675 1.00 97.00 118 ARG A CA 1
ATOM 926 C C . ARG A 1 118 ? -19.674 -2.254 1.181 1.00 97.00 118 ARG A C 1
ATOM 928 O O . ARG A 1 118 ? -19.300 -3.172 0.457 1.00 97.00 118 ARG A O 1
ATOM 935 N N . TYR A 1 119 ? -20.337 -1.198 0.712 1.00 97.56 119 TYR A N 1
ATOM 936 C CA . TYR A 1 119 ? -20.715 -1.066 -0.697 1.00 97.56 119 TYR A CA 1
ATOM 937 C C . TYR A 1 119 ? -19.520 -0.832 -1.621 1.00 97.56 119 TYR A C 1
ATOM 939 O O . TYR A 1 119 ? -19.531 -1.348 -2.732 1.00 97.56 119 TYR A O 1
ATOM 947 N N . ILE A 1 120 ? -18.464 -0.158 -1.155 1.00 97.12 120 ILE A N 1
ATOM 948 C CA . ILE A 1 120 ? -17.184 -0.098 -1.876 1.00 97.12 120 ILE A CA 1
ATOM 949 C C . ILE A 1 120 ? -16.586 -1.505 -1.999 1.00 97.12 120 ILE A C 1
ATOM 951 O O . ILE A 1 120 ? -16.328 -1.967 -3.104 1.00 97.12 120 ILE A O 1
ATOM 955 N N . LEU A 1 121 ? -16.408 -2.206 -0.874 1.00 96.44 121 LEU A N 1
ATOM 956 C CA . LEU A 1 121 ? -15.735 -3.512 -0.830 1.00 96.44 121 LEU A CA 1
ATOM 957 C C . LEU A 1 121 ? -16.500 -4.617 -1.571 1.00 96.44 121 LEU A C 1
ATOM 959 O O . LEU A 1 121 ? -15.905 -5.611 -1.979 1.00 96.44 121 LEU A O 1
ATOM 963 N N . THR A 1 122 ? -17.817 -4.466 -1.709 1.00 96.19 122 THR A N 1
ATOM 964 C CA . THR A 1 122 ? -18.695 -5.437 -2.379 1.00 96.19 122 THR A CA 1
ATOM 965 C C . THR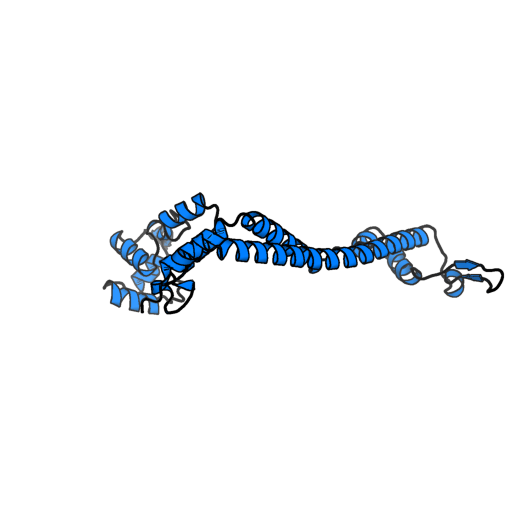 A 1 122 ? -19.125 -5.003 -3.779 1.00 96.19 122 THR A C 1
ATOM 967 O O . THR A 1 122 ? -19.873 -5.736 -4.428 1.00 96.19 122 THR A O 1
ATOM 970 N N . ALA A 1 123 ? -18.652 -3.851 -4.268 1.00 97.00 123 ALA A N 1
ATOM 971 C CA . ALA A 1 123 ? -18.859 -3.458 -5.655 1.00 97.00 123 ALA A CA 1
ATOM 972 C C . ALA A 1 123 ? -18.214 -4.493 -6.582 1.00 97.00 123 ALA A C 1
ATOM 974 O O . ALA A 1 123 ? -17.102 -4.969 -6.345 1.00 97.00 123 ALA A O 1
ATOM 975 N N . SER A 1 124 ? -18.920 -4.838 -7.657 1.00 95.38 124 SER A N 1
ATOM 976 C CA . SER A 1 124 ? -18.503 -5.917 -8.562 1.00 95.38 124 SER A CA 1
ATOM 977 C C . SER A 1 124 ? -17.152 -5.647 -9.230 1.00 95.38 124 SER A C 1
ATOM 979 O O . SER A 1 124 ? -16.389 -6.574 -9.483 1.00 95.38 124 SER A O 1
ATOM 981 N N . SER A 1 125 ? -16.844 -4.369 -9.441 1.00 96.94 125 SER A N 1
ATOM 982 C CA . SER A 1 125 ? -15.623 -3.858 -10.055 1.00 96.94 125 SER A CA 1
ATOM 983 C C . SER A 1 125 ? -14.500 -3.541 -9.056 1.00 96.94 125 SER A C 1
ATOM 985 O O . SER A 1 125 ? -13.405 -3.161 -9.466 1.00 96.94 125 SER A O 1
ATOM 987 N N . PHE A 1 126 ? -14.724 -3.699 -7.745 1.00 98.00 126 PHE A N 1
ATOM 988 C CA . PHE A 1 126 ? -13.703 -3.407 -6.733 1.00 98.00 126 PHE A CA 1
ATOM 989 C C . PHE A 1 126 ? -12.455 -4.306 -6.827 1.00 98.00 126 PHE A C 1
ATOM 991 O O . PHE A 1 126 ? -11.348 -3.777 -6.718 1.00 98.00 126 PHE A O 1
ATOM 998 N N . PRO A 1 127 ? -12.558 -5.625 -7.092 1.00 97.69 127 PRO A N 1
ATOM 999 C CA . PRO A 1 127 ? -11.371 -6.453 -7.316 1.00 97.69 127 PRO A CA 1
ATOM 1000 C C . PRO A 1 127 ? -10.530 -5.984 -8.511 1.00 97.69 127 PRO A C 1
ATOM 1002 O O . PRO A 1 127 ? -9.302 -5.929 -8.413 1.00 97.69 127 PRO A O 1
ATOM 1005 N N . ASP A 1 128 ? -11.183 -5.586 -9.607 1.00 97.69 128 ASP A N 1
ATOM 1006 C CA . ASP A 1 128 ? -10.500 -5.047 -10.785 1.00 97.69 128 ASP A CA 1
ATOM 1007 C C . ASP A 1 128 ? -9.826 -3.710 -10.459 1.00 97.69 128 ASP A C 1
ATOM 1009 O O . ASP A 1 128 ? -8.691 -3.484 -10.861 1.00 97.69 128 ASP A O 1
ATOM 1013 N N . PHE A 1 129 ? -10.453 -2.862 -9.639 1.00 98.25 129 PHE A N 1
ATOM 1014 C CA . PHE A 1 129 ? -9.828 -1.624 -9.166 1.00 98.25 129 PHE A CA 1
ATOM 1015 C C . PHE A 1 129 ? -8.517 -1.884 -8.417 1.00 98.25 129 PHE A C 1
ATOM 1017 O O . PHE A 1 129 ? -7.528 -1.203 -8.670 1.00 98.25 129 PHE A O 1
ATOM 1024 N N . ILE A 1 130 ? -8.476 -2.882 -7.527 1.00 98.00 130 ILE A N 1
ATOM 1025 C CA . ILE A 1 130 ? -7.245 -3.247 -6.805 1.00 98.00 130 ILE A CA 1
ATOM 1026 C C . ILE A 1 130 ? -6.164 -3.743 -7.774 1.00 98.00 130 ILE A C 1
ATOM 1028 O O . ILE A 1 130 ? -4.999 -3.356 -7.650 1.00 98.00 130 ILE A O 1
ATOM 1032 N N . LYS A 1 131 ? -6.546 -4.568 -8.756 1.00 97.62 131 LYS A N 1
ATOM 1033 C CA . LYS A 1 131 ? -5.637 -5.059 -9.799 1.00 97.62 131 LYS A CA 1
ATOM 1034 C C . LYS A 1 131 ? -5.041 -3.904 -10.607 1.00 97.62 131 LYS A C 1
ATOM 1036 O O . LYS A 1 131 ? -3.818 -3.801 -10.700 1.00 97.62 131 LYS A O 1
ATOM 1041 N N . GLU A 1 132 ? -5.886 -3.026 -11.138 1.00 98.06 132 GLU A N 1
ATOM 1042 C CA . GLU A 1 132 ? -5.455 -1.904 -11.976 1.00 98.06 132 GLU A CA 1
ATOM 1043 C C . GLU A 1 132 ? -4.678 -0.850 -11.174 1.00 98.06 132 GLU A C 1
ATOM 1045 O O . GLU A 1 132 ? -3.716 -0.281 -11.681 1.00 98.06 132 GLU A O 1
ATOM 1050 N N . ALA A 1 133 ? -5.001 -0.636 -9.893 1.00 98.38 133 ALA A N 1
ATOM 1051 C CA . ALA A 1 133 ? -4.224 0.252 -9.025 1.00 98.38 133 ALA A CA 1
ATOM 1052 C C . ALA A 1 133 ? -2.786 -0.257 -8.841 1.00 98.38 133 ALA A C 1
ATOM 1054 O O . ALA A 1 133 ? -1.833 0.526 -8.871 1.00 98.38 133 ALA A O 1
ATOM 1055 N N . ARG A 1 134 ? -2.616 -1.576 -8.685 1.00 98.06 134 ARG A N 1
ATOM 1056 C CA . ARG A 1 134 ? -1.298 -2.213 -8.590 1.00 98.06 134 ARG A CA 1
ATOM 1057 C C . ARG A 1 134 ? -0.540 -2.140 -9.917 1.00 98.06 134 ARG A C 1
ATOM 1059 O O . ARG A 1 134 ? 0.670 -1.925 -9.900 1.00 98.06 134 ARG A O 1
ATOM 1066 N N . GLU A 1 135 ? -1.218 -2.319 -11.049 1.00 97.38 135 GLU A N 1
ATOM 1067 C CA . GLU A 1 135 ? -0.620 -2.175 -12.385 1.00 97.38 135 GLU A CA 1
ATOM 1068 C C . GLU A 1 135 ? -0.177 -0.732 -12.661 1.00 97.38 135 GLU A C 1
ATOM 1070 O O . GLU A 1 135 ? 0.960 -0.499 -13.072 1.00 97.38 135 GLU A O 1
ATOM 1075 N N . TYR A 1 136 ? -1.017 0.249 -12.331 1.00 98.25 136 TYR A N 1
ATOM 1076 C CA . TYR A 1 136 ? -0.668 1.663 -12.420 1.00 98.25 136 TYR A CA 1
ATOM 1077 C C . TYR A 1 136 ? 0.560 2.001 -11.564 1.00 98.25 136 TYR A C 1
ATOM 1079 O O . TYR A 1 136 ? 1.498 2.630 -12.055 1.00 98.25 136 TYR A O 1
ATOM 1087 N N . ALA A 1 137 ? 0.611 1.524 -10.315 1.00 98.19 137 ALA A N 1
ATOM 1088 C CA . ALA A 1 137 ? 1.769 1.718 -9.442 1.00 98.19 137 ALA A CA 1
ATOM 1089 C C . ALA A 1 137 ? 3.062 1.124 -10.035 1.00 98.19 137 ALA A C 1
ATOM 1091 O O . ALA A 1 137 ? 4.118 1.756 -9.967 1.00 98.19 137 ALA A O 1
ATOM 1092 N N . GLU A 1 138 ? 2.988 -0.059 -10.656 1.00 96.94 138 GLU A N 1
ATOM 1093 C CA . GLU A 1 138 ? 4.129 -0.656 -11.357 1.00 96.94 138 GLU A CA 1
ATOM 1094 C C . GLU A 1 138 ? 4.575 0.195 -12.554 1.00 96.94 138 GLU A C 1
ATOM 1096 O O . GLU A 1 138 ? 5.773 0.435 -12.720 1.00 96.94 138 GLU A O 1
ATOM 1101 N N . ASN A 1 139 ? 3.638 0.687 -13.366 1.00 96.94 139 ASN A N 1
ATOM 1102 C CA . ASN A 1 139 ? 3.956 1.525 -14.522 1.00 96.94 139 ASN A CA 1
ATOM 1103 C C . ASN A 1 139 ? 4.597 2.853 -14.097 1.00 96.94 139 ASN A C 1
ATOM 1105 O O . ASN A 1 139 ? 5.605 3.259 -14.678 1.00 96.94 139 ASN A O 1
ATOM 1109 N N . VAL A 1 140 ? 4.085 3.492 -13.039 1.00 97.56 140 VAL A N 1
ATOM 1110 C CA . VAL A 1 140 ? 4.691 4.697 -12.450 1.00 97.56 140 VAL A CA 1
ATOM 1111 C C . VAL A 1 140 ? 6.107 4.405 -11.955 1.00 97.56 140 VAL A C 1
ATOM 1113 O O . VAL A 1 140 ? 7.027 5.170 -12.248 1.00 97.56 140 VAL A O 1
ATOM 1116 N N . TYR A 1 141 ? 6.309 3.287 -11.251 1.00 96.31 141 TYR A N 1
ATOM 1117 C CA . TYR A 1 141 ? 7.631 2.896 -10.767 1.00 96.31 141 TYR A CA 1
ATOM 1118 C C . TYR A 1 141 ? 8.620 2.691 -11.918 1.00 96.31 141 TYR A C 1
ATOM 1120 O O . TYR A 1 141 ? 9.714 3.252 -11.884 1.00 96.31 141 TYR A O 1
ATOM 1128 N N . ARG A 1 142 ? 8.234 1.940 -12.958 1.00 93.00 142 ARG A N 1
ATOM 1129 C CA . ARG A 1 142 ? 9.065 1.698 -14.151 1.00 93.00 142 ARG A CA 1
ATOM 1130 C C . ARG A 1 142 ? 9.380 2.985 -14.908 1.00 93.00 142 ARG A C 1
ATOM 1132 O O . ARG A 1 142 ? 10.481 3.124 -15.427 1.00 93.00 142 ARG A O 1
ATOM 1139 N N . ASN A 1 143 ? 8.448 3.934 -14.942 1.00 94.31 143 ASN A N 1
ATOM 1140 C CA . ASN A 1 143 ? 8.678 5.238 -15.553 1.00 94.31 143 ASN A CA 1
ATOM 1141 C C . ASN A 1 143 ? 9.699 6.083 -14.770 1.00 94.31 143 ASN A C 1
ATOM 1143 O O . ASN A 1 143 ? 10.499 6.792 -15.367 1.00 94.31 143 ASN A O 1
ATOM 1147 N N . GLN A 1 144 ? 9.701 5.989 -13.436 1.00 94.44 144 GLN A N 1
ATOM 1148 C CA . GLN A 1 144 ? 10.684 6.662 -12.572 1.00 94.44 144 GLN A CA 1
ATOM 1149 C C . GLN A 1 144 ? 12.047 5.956 -12.533 1.00 94.44 144 GLN A C 1
ATOM 1151 O O . GLN A 1 144 ? 13.051 6.581 -12.198 1.00 94.44 144 GLN A O 1
ATOM 1156 N N . HIS A 1 145 ? 12.081 4.665 -12.864 1.00 93.44 145 HIS A N 1
ATOM 1157 C CA . HIS A 1 145 ? 13.277 3.825 -12.836 1.00 93.44 145 HIS A CA 1
ATOM 1158 C C . HIS A 1 145 ? 13.479 3.160 -14.204 1.00 93.44 145 HIS A C 1
ATOM 1160 O O . HIS A 1 145 ? 13.371 1.932 -14.314 1.00 93.44 145 HIS A O 1
ATOM 1166 N N . PRO A 1 146 ? 13.727 3.955 -15.261 1.00 91.19 146 PRO A N 1
ATOM 1167 C CA . PRO A 1 146 ? 13.886 3.420 -16.598 1.00 91.19 146 PRO A CA 1
ATOM 1168 C C . PRO A 1 146 ? 15.116 2.518 -16.667 1.00 91.19 146 PRO A C 1
ATOM 1170 O O . PRO A 1 146 ? 16.151 2.758 -16.043 1.00 91.19 146 PRO A O 1
ATOM 1173 N N . ILE A 1 147 ? 14.992 1.464 -17.459 1.00 86.88 147 ILE A N 1
ATOM 1174 C CA . ILE A 1 147 ? 16.127 0.658 -17.882 1.00 86.88 147 ILE A CA 1
ATOM 1175 C C . ILE A 1 147 ? 16.735 1.363 -19.092 1.00 86.88 147 ILE A C 1
ATOM 1177 O O . ILE A 1 147 ? 15.993 1.653 -20.024 1.00 86.88 147 ILE A O 1
ATOM 1181 N N . SER A 1 148 ? 18.052 1.582 -19.089 1.00 92.31 148 SER A N 1
ATOM 1182 C CA . SER A 1 148 ? 18.770 2.012 -20.290 1.00 92.31 148 SER A CA 1
ATOM 1183 C C . SER A 1 148 ? 19.343 0.803 -21.036 1.00 92.31 148 SER A C 1
ATOM 1185 O O . SER A 1 148 ? 20.187 0.057 -20.519 1.00 92.31 148 SER A O 1
ATOM 1187 N N . TYR A 1 149 ? 18.859 0.587 -22.255 1.00 93.44 149 TYR A N 1
ATOM 1188 C CA . TYR A 1 149 ? 19.433 -0.346 -23.216 1.00 93.44 149 TYR A CA 1
ATOM 1189 C C . TYR A 1 149 ? 20.812 0.136 -23.667 1.00 93.44 149 TYR A C 1
ATOM 1191 O O . TYR A 1 149 ? 21.713 -0.698 -23.791 1.00 93.44 149 TYR A O 1
ATOM 1199 N N . MET A 1 150 ? 21.014 1.453 -23.796 1.00 94.38 150 MET A N 1
ATOM 1200 C CA . MET A 1 150 ? 22.320 2.059 -24.067 1.00 94.38 150 MET A CA 1
ATOM 1201 C C . MET A 1 150 ? 23.359 1.703 -23.002 1.00 94.38 150 MET A C 1
ATOM 1203 O O . MET A 1 150 ? 24.420 1.178 -23.340 1.00 94.38 150 MET A O 1
ATOM 1207 N N . ASP A 1 151 ? 23.046 1.868 -21.713 1.00 94.12 151 ASP A N 1
ATOM 1208 C CA . ASP A 1 151 ? 23.957 1.483 -20.626 1.00 94.12 151 ASP A CA 1
ATOM 1209 C C . ASP A 1 151 ? 24.292 -0.015 -20.685 1.00 94.12 151 ASP A C 1
ATOM 1211 O O . ASP A 1 151 ? 25.446 -0.430 -20.541 1.00 94.12 151 ASP A O 1
ATOM 1215 N N . ARG A 1 152 ? 23.288 -0.862 -20.950 1.00 94.31 15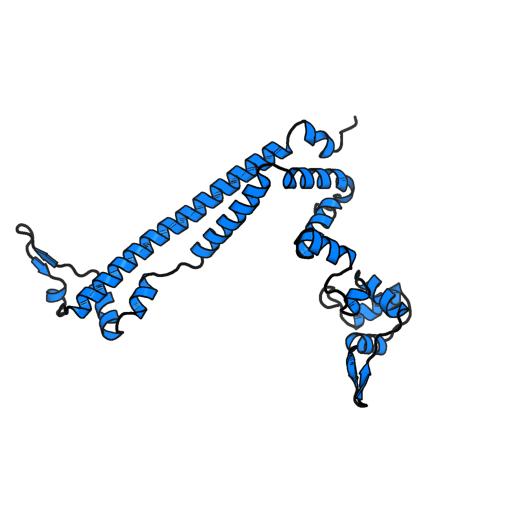2 ARG A N 1
ATOM 1216 C CA . ARG A 1 152 ? 23.485 -2.314 -21.088 1.00 94.31 152 ARG A CA 1
ATOM 1217 C C . ARG A 1 152 ? 24.361 -2.668 -22.286 1.00 94.31 152 ARG A C 1
ATOM 1219 O O . ARG A 1 152 ? 25.180 -3.581 -22.172 1.00 94.31 152 ARG A O 1
ATOM 1226 N N . ALA A 1 153 ? 24.194 -1.988 -23.416 1.00 94.69 153 ALA A N 1
ATOM 1227 C CA . ALA A 1 153 ? 25.022 -2.159 -24.602 1.00 94.69 153 ALA A CA 1
ATOM 1228 C C . ALA A 1 153 ? 26.467 -1.718 -24.331 1.00 94.69 153 ALA A C 1
ATOM 1230 O O . ALA A 1 153 ? 27.399 -2.489 -24.575 1.00 94.69 153 ALA A O 1
ATOM 1231 N N . ALA A 1 154 ? 26.648 -0.549 -23.715 1.00 94.75 154 ALA A N 1
ATOM 1232 C CA . ALA A 1 154 ? 27.945 0.027 -23.383 1.00 94.75 154 ALA A CA 1
ATOM 1233 C C . ALA A 1 154 ? 28.807 -0.898 -22.508 1.00 94.75 154 ALA A C 1
ATOM 1235 O O . ALA A 1 154 ? 30.005 -1.028 -22.749 1.00 94.75 154 ALA A O 1
ATOM 1236 N N . THR A 1 155 ? 28.214 -1.622 -21.546 1.00 95.69 155 THR A N 1
ATOM 1237 C CA . THR A 1 155 ? 28.965 -2.574 -20.693 1.00 95.69 155 THR A CA 1
ATOM 1238 C C . THR A 1 155 ? 29.619 -3.735 -21.451 1.00 95.69 155 THR A C 1
ATOM 1240 O O . THR A 1 155 ? 30.505 -4.395 -20.907 1.00 95.69 155 THR A O 1
ATOM 1243 N N . LYS A 1 156 ? 29.189 -4.008 -22.689 1.00 94.44 156 LYS A N 1
ATOM 1244 C CA . LYS A 1 156 ? 29.696 -5.109 -23.521 1.00 94.44 156 LYS A CA 1
ATOM 1245 C C . LYS A 1 156 ? 30.786 -4.668 -24.500 1.00 94.44 156 LYS A C 1
ATOM 1247 O O . LYS A 1 156 ? 31.400 -5.525 -25.129 1.00 94.44 156 LYS A O 1
ATOM 1252 N N . ILE A 1 157 ? 31.020 -3.363 -24.634 1.00 95.31 157 ILE A N 1
ATOM 1253 C CA . ILE A 1 157 ? 31.966 -2.775 -25.586 1.00 95.31 157 ILE A CA 1
ATOM 1254 C C . ILE A 1 157 ? 33.247 -2.390 -24.833 1.00 95.31 157 ILE A C 1
ATOM 1256 O O . ILE A 1 157 ? 33.204 -1.931 -23.690 1.00 95.31 157 ILE A O 1
ATOM 1260 N N . LYS A 1 158 ? 34.418 -2.597 -25.451 1.00 95.69 158 LYS A N 1
ATOM 1261 C CA . LYS A 1 158 ? 35.693 -2.166 -24.859 1.00 95.69 158 LYS A CA 1
ATOM 1262 C C . LYS A 1 158 ? 35.723 -0.647 -24.725 1.00 95.69 158 LYS A C 1
ATOM 1264 O O . LYS A 1 158 ? 35.238 0.061 -25.597 1.00 95.69 158 LYS A O 1
ATOM 1269 N N . LYS A 1 159 ? 36.324 -0.144 -23.647 1.00 94.81 159 LYS A N 1
ATOM 1270 C CA . LYS A 1 159 ? 36.274 1.280 -23.288 1.00 94.81 159 LYS A CA 1
ATOM 1271 C C . LYS A 1 159 ? 36.797 2.217 -24.389 1.00 94.81 159 LYS A C 1
ATOM 1273 O O . LYS A 1 159 ? 36.172 3.233 -24.659 1.00 94.81 159 LYS A O 1
ATOM 1278 N N . ASP A 1 160 ? 37.923 1.875 -24.999 1.00 93.12 160 ASP A N 1
ATOM 1279 C CA . ASP A 1 160 ? 38.547 2.632 -26.089 1.00 93.12 160 ASP A CA 1
ATOM 1280 C C . ASP A 1 160 ? 37.669 2.672 -27.346 1.00 93.12 160 ASP A C 1
ATOM 1282 O O . ASP A 1 160 ? 37.490 3.730 -27.945 1.00 93.12 160 ASP A O 1
ATOM 1286 N N . VAL A 1 161 ? 37.059 1.539 -27.698 1.00 94.81 161 VAL A N 1
ATOM 1287 C CA . VAL A 1 161 ? 36.113 1.443 -28.819 1.00 94.81 161 VAL A CA 1
ATOM 1288 C C . VAL A 1 161 ? 34.816 2.189 -28.513 1.00 94.81 161 VAL A C 1
ATOM 1290 O O . VAL A 1 161 ? 34.284 2.860 -29.385 1.00 94.81 161 VAL A O 1
ATOM 1293 N N . LEU A 1 162 ? 34.314 2.103 -27.281 1.00 95.88 162 LEU A N 1
ATOM 1294 C CA . LEU A 1 162 ? 33.078 2.748 -26.839 1.00 95.88 162 LEU A CA 1
ATOM 1295 C C . LEU A 1 162 ? 33.170 4.277 -26.922 1.00 95.88 162 LEU A C 1
ATOM 1297 O O . LEU A 1 162 ? 32.250 4.918 -27.420 1.00 95.88 162 LEU A O 1
ATOM 1301 N N . GLU A 1 163 ? 34.277 4.858 -26.448 1.00 94.56 163 GLU A N 1
ATOM 1302 C CA . GLU A 1 163 ? 34.508 6.307 -26.508 1.00 94.56 163 GLU A CA 1
ATOM 1303 C C . GLU A 1 163 ? 34.525 6.813 -27.957 1.00 94.56 163 GLU A C 1
ATOM 1305 O O . GLU A 1 163 ? 33.907 7.837 -28.250 1.00 94.56 163 GLU A O 1
ATOM 1310 N N . LEU A 1 164 ? 35.176 6.076 -28.864 1.00 94.88 164 LEU A N 1
ATOM 1311 C CA . LEU A 1 164 ? 35.196 6.410 -30.288 1.00 94.88 164 LEU A CA 1
ATOM 1312 C C . LEU A 1 164 ? 33.832 6.167 -30.953 1.00 94.88 164 LEU A C 1
ATOM 1314 O O . LEU A 1 164 ? 33.384 6.986 -31.747 1.00 94.88 164 LEU A O 1
ATOM 1318 N N . ALA A 1 165 ? 33.134 5.088 -30.593 1.00 95.12 165 ALA A N 1
ATOM 1319 C CA . ALA A 1 165 ? 31.813 4.773 -31.125 1.00 95.12 165 ALA A CA 1
ATOM 1320 C C . ALA A 1 165 ? 30.807 5.886 -30.812 1.00 95.12 165 ALA A C 1
ATOM 1322 O O . ALA A 1 165 ? 30.132 6.336 -31.729 1.00 95.12 165 ALA A O 1
ATOM 1323 N N . TYR A 1 166 ? 30.773 6.407 -29.579 1.00 94.56 166 TYR A N 1
ATOM 1324 C CA . TYR A 1 166 ? 29.910 7.542 -29.225 1.00 94.56 166 TYR A CA 1
ATOM 1325 C C . TYR A 1 166 ? 30.168 8.796 -30.070 1.00 94.56 166 TYR A C 1
ATOM 1327 O O . TYR A 1 166 ? 29.232 9.532 -30.363 1.00 94.56 166 TYR A O 1
ATOM 1335 N N . GLN A 1 167 ? 31.417 9.049 -30.471 1.00 92.94 167 GLN A N 1
ATOM 1336 C CA . GLN A 1 167 ? 31.763 10.194 -31.325 1.00 92.94 167 GLN A CA 1
ATOM 1337 C C . GLN A 1 167 ? 31.318 10.000 -32.777 1.00 92.94 167 GLN A C 1
ATOM 1339 O O . GLN A 1 167 ? 31.101 10.981 -33.485 1.00 92.94 167 GLN A O 1
ATOM 1344 N N . CYS A 1 168 ? 31.197 8.745 -33.208 1.00 94.31 168 CYS A N 1
ATOM 1345 C CA . CYS A 1 168 ? 30.913 8.366 -34.585 1.00 94.31 168 CYS A CA 1
ATOM 1346 C C . CYS A 1 168 ? 29.480 7.850 -34.801 1.00 94.31 168 CYS A C 1
ATOM 1348 O O . CYS A 1 168 ? 29.162 7.461 -35.920 1.00 94.31 168 CYS A O 1
ATOM 1350 N N . MET A 1 169 ? 28.616 7.816 -33.776 1.00 90.38 169 MET A N 1
ATOM 1351 C CA . MET A 1 169 ? 27.252 7.265 -33.892 1.00 90.38 169 MET A CA 1
ATOM 1352 C C . MET A 1 169 ? 26.417 7.947 -34.984 1.00 90.38 169 MET A C 1
ATOM 1354 O O . MET A 1 169 ? 25.653 7.267 -35.670 1.00 90.38 169 MET A O 1
ATOM 1358 N N . ASP A 1 170 ? 26.625 9.252 -35.174 1.00 89.94 170 ASP A N 1
ATOM 1359 C CA . ASP A 1 170 ? 25.926 10.074 -36.167 1.00 89.94 170 ASP A CA 1
ATOM 1360 C C . ASP A 1 170 ? 26.643 10.142 -37.528 1.00 89.94 170 ASP A C 1
ATOM 1362 O O . ASP A 1 170 ? 26.162 10.825 -38.431 1.00 89.94 170 ASP A O 1
ATOM 1366 N N . TYR A 1 171 ? 27.792 9.471 -37.693 1.00 92.56 171 TYR A N 1
ATOM 1367 C CA . TYR A 1 171 ? 28.571 9.545 -38.931 1.00 92.56 171 TYR A CA 1
ATOM 1368 C C . TYR A 1 171 ? 27.836 8.870 -40.087 1.00 92.56 171 TYR A C 1
ATOM 1370 O O . TYR A 1 171 ? 27.353 7.740 -39.987 1.00 92.56 171 TYR A O 1
ATOM 1378 N N . GLN A 1 172 ? 27.815 9.553 -41.223 1.00 84.50 172 GLN A N 1
ATOM 1379 C CA . GLN A 1 172 ? 27.132 9.140 -42.431 1.00 84.50 172 GLN A CA 1
ATOM 1380 C C . GLN A 1 172 ? 28.127 8.776 -43.531 1.00 84.50 172 GLN A C 1
ATOM 1382 O O . GLN A 1 172 ? 29.176 9.398 -43.711 1.00 84.50 172 GLN A O 1
ATOM 1387 N N . TYR A 1 173 ? 27.747 7.762 -44.305 1.00 83.75 173 TYR A N 1
ATOM 1388 C CA . TYR A 1 173 ? 28.330 7.483 -45.608 1.00 83.75 173 TYR A CA 1
ATOM 1389 C C . TYR A 1 173 ? 27.208 7.478 -46.644 1.00 83.75 173 TYR A C 1
ATOM 1391 O O . TYR A 1 173 ? 26.408 6.541 -46.701 1.00 83.75 173 TYR A O 1
ATOM 1399 N N . ILE A 1 174 ? 27.121 8.541 -47.440 1.00 83.75 174 ILE A N 1
ATOM 1400 C CA . ILE A 1 174 ? 26.093 8.712 -48.471 1.00 83.75 174 ILE A CA 1
ATOM 1401 C C . ILE A 1 174 ? 26.802 8.990 -49.788 1.00 83.75 174 ILE A C 1
ATOM 1403 O O . ILE A 1 174 ? 27.632 9.884 -49.871 1.00 83.75 174 ILE A O 1
ATOM 1407 N N . SER A 1 175 ? 26.465 8.234 -50.828 1.00 82.88 175 SER A N 1
ATOM 1408 C CA . SER A 1 175 ? 26.944 8.482 -52.186 1.00 82.88 175 SER A CA 1
ATOM 1409 C C . SER A 1 175 ? 25.739 8.665 -53.093 1.00 82.88 175 SER A C 1
ATOM 1411 O O . SER A 1 175 ? 25.001 7.708 -53.321 1.00 82.88 175 SER A O 1
ATOM 1413 N N . ASP A 1 176 ? 25.560 9.879 -53.607 1.00 82.75 176 ASP A N 1
ATOM 1414 C CA . ASP A 1 176 ? 24.513 10.231 -54.568 1.00 82.75 176 ASP A CA 1
ATOM 1415 C C . ASP A 1 176 ? 25.143 10.832 -55.836 1.00 82.75 176 ASP A C 1
ATOM 1417 O O . ASP A 1 176 ? 26.112 11.595 -55.771 1.00 82.75 176 ASP A O 1
ATOM 1421 N N . ASP A 1 177 ? 24.573 10.493 -56.990 1.00 80.00 177 ASP A N 1
ATOM 1422 C CA . ASP A 1 177 ? 24.949 11.012 -58.302 1.00 80.00 177 ASP A CA 1
ATOM 1423 C C . ASP A 1 177 ? 24.669 12.527 -58.429 1.00 80.00 177 ASP A C 1
ATOM 1425 O O . ASP A 1 177 ? 25.326 13.202 -59.225 1.00 80.00 177 ASP A O 1
ATOM 1429 N N . GLU A 1 178 ? 23.724 13.079 -57.649 1.00 79.19 178 GLU A N 1
ATOM 1430 C CA . GLU A 1 178 ? 23.344 14.505 -57.684 1.00 79.19 178 GLU A CA 1
ATOM 1431 C C . GLU A 1 178 ? 24.113 15.379 -56.671 1.00 79.19 178 GLU A C 1
ATOM 1433 O O . GLU A 1 178 ? 24.480 16.513 -56.989 1.00 79.19 178 GLU A O 1
ATOM 1438 N N . TYR A 1 179 ? 24.407 14.857 -55.474 1.00 71.50 179 TYR A N 1
ATOM 1439 C CA . TYR A 1 179 ? 24.980 15.630 -54.357 1.00 71.50 179 TYR A CA 1
ATOM 1440 C C . TYR A 1 179 ? 26.411 15.226 -53.953 1.00 71.50 179 TYR A C 1
ATOM 1442 O O . TYR A 1 179 ? 27.023 15.907 -53.129 1.00 71.50 179 TYR A O 1
ATOM 1450 N N . GLY A 1 180 ? 26.987 14.185 -54.564 1.00 80.94 180 GLY A N 1
ATOM 1451 C CA . GLY A 1 180 ? 28.349 13.720 -54.289 1.00 80.94 180 GLY A CA 1
ATOM 1452 C C . GLY A 1 180 ? 28.443 12.713 -53.137 1.00 80.94 180 GLY A C 1
ATOM 1453 O O . GLY A 1 180 ? 27.455 12.088 -52.754 1.00 80.94 180 GLY A O 1
ATOM 1454 N N . VAL A 1 181 ? 29.662 12.518 -52.618 1.00 86.12 181 VAL A N 1
ATOM 1455 C CA . VAL A 1 181 ? 29.952 11.574 -51.524 1.00 86.12 181 VAL A CA 1
ATOM 1456 C C . VAL A 1 181 ? 30.130 12.336 -50.214 1.00 86.12 181 VAL A C 1
ATOM 1458 O O . VAL A 1 181 ? 31.037 13.160 -50.113 1.00 86.12 181 VAL A O 1
ATOM 1461 N N . ILE A 1 182 ? 29.299 12.016 -49.226 1.00 85.00 182 ILE A N 1
ATOM 1462 C CA . ILE A 1 182 ? 29.469 12.367 -47.815 1.00 85.00 182 ILE A CA 1
ATOM 1463 C C . ILE A 1 182 ? 30.113 11.161 -47.136 1.00 85.00 182 ILE A C 1
ATOM 1465 O O . ILE A 1 182 ? 29.600 10.047 -47.243 1.00 85.00 182 ILE A O 1
ATOM 1469 N N . ASP A 1 183 ? 31.249 11.377 -46.481 1.00 89.56 183 ASP A N 1
ATOM 1470 C CA . ASP A 1 183 ? 32.001 10.346 -45.762 1.00 89.56 183 ASP A CA 1
ATOM 1471 C C . ASP A 1 183 ? 32.587 10.961 -44.488 1.00 89.56 183 ASP A C 1
ATOM 1473 O O . ASP A 1 183 ? 33.736 11.416 -44.458 1.00 89.56 183 ASP A O 1
ATOM 1477 N N . ASP A 1 184 ? 31.773 10.988 -43.433 1.00 90.56 184 ASP A N 1
ATOM 1478 C CA . ASP A 1 184 ? 32.130 11.632 -42.168 1.00 90.56 184 ASP A CA 1
ATOM 1479 C C . ASP A 1 184 ? 33.348 10.969 -41.509 1.00 90.56 184 ASP A C 1
ATOM 1481 O O . ASP A 1 184 ? 34.146 11.644 -40.855 1.00 90.56 184 ASP A O 1
ATOM 1485 N N . PHE A 1 185 ? 33.559 9.666 -41.725 1.00 92.00 185 PHE A N 1
ATOM 1486 C CA . PHE A 1 185 ? 34.748 8.963 -41.236 1.00 92.00 185 PHE A CA 1
ATOM 1487 C C . PHE A 1 185 ? 36.018 9.529 -41.870 1.00 92.00 185 PHE A C 1
ATOM 1489 O O . PHE A 1 185 ? 36.987 9.846 -41.173 1.00 92.00 185 PHE A O 1
ATOM 1496 N N . LYS A 1 186 ? 36.008 9.713 -43.193 1.00 90.50 186 LYS A N 1
ATOM 1497 C CA . LYS A 1 186 ? 37.144 10.277 -43.923 1.00 90.50 186 LYS A CA 1
ATOM 1498 C C . LYS A 1 186 ? 37.378 11.748 -43.589 1.00 90.50 186 LYS A C 1
ATOM 1500 O O . LYS A 1 186 ? 38.537 12.144 -43.434 1.00 90.50 186 LYS A O 1
ATOM 1505 N N . GLU A 1 187 ? 36.314 12.539 -43.479 1.00 89.88 187 GLU A N 1
ATOM 1506 C CA . GLU A 1 187 ? 36.394 13.964 -43.137 1.00 89.88 187 GLU A CA 1
ATOM 1507 C C . GLU A 1 187 ? 36.948 14.196 -41.728 1.00 89.88 187 GLU A C 1
ATOM 1509 O O . GLU A 1 187 ? 37.743 15.113 -41.525 1.00 89.88 187 GLU A O 1
ATOM 1514 N N . ASN A 1 188 ? 36.610 13.321 -40.777 1.00 90.81 188 ASN A N 1
ATOM 1515 C CA . ASN A 1 188 ? 37.081 13.402 -39.394 1.00 90.81 188 ASN A CA 1
ATOM 1516 C C . ASN A 1 188 ? 38.358 12.587 -39.123 1.00 90.81 188 ASN A C 1
ATOM 1518 O O . ASN A 1 188 ? 38.800 12.492 -37.979 1.00 90.81 188 ASN A O 1
ATOM 1522 N N . HIS A 1 189 ? 38.987 12.027 -40.163 1.00 91.62 189 HIS A N 1
ATOM 1523 C CA . HIS A 1 189 ? 40.215 11.228 -40.063 1.00 91.62 189 HIS A CA 1
ATOM 1524 C C . HIS A 1 189 ? 40.105 10.015 -39.118 1.00 91.62 189 HIS A C 1
ATOM 1526 O O . HIS A 1 189 ? 41.075 9.651 -38.449 1.00 91.62 189 HIS A O 1
ATOM 1532 N N . VAL A 1 190 ? 38.935 9.373 -39.086 1.00 91.75 190 VAL A N 1
ATOM 1533 C CA . VAL A 1 190 ? 38.668 8.162 -38.302 1.00 91.75 190 VAL A CA 1
ATOM 1534 C C . VAL A 1 190 ? 38.663 6.945 -39.224 1.00 91.75 190 VAL A C 1
ATOM 1536 O O . VAL A 1 190 ? 37.976 6.927 -40.241 1.00 91.75 190 VAL A O 1
ATOM 1539 N N . GLU A 1 191 ? 39.417 5.904 -38.871 1.00 91.19 191 GLU A N 1
ATOM 1540 C CA . GLU A 1 191 ? 39.407 4.639 -39.611 1.00 91.19 191 GLU A CA 1
ATOM 1541 C C . GLU A 1 191 ? 38.212 3.765 -39.170 1.00 91.19 191 GLU A C 1
ATOM 1543 O O . GLU A 1 191 ? 38.129 3.400 -37.991 1.00 91.19 191 GLU A O 1
ATOM 1548 N N . PRO A 1 192 ? 37.285 3.399 -40.079 1.00 89.81 192 PRO A N 1
ATOM 1549 C CA . PRO A 1 192 ? 36.086 2.632 -39.745 1.00 89.81 192 PRO A CA 1
ATOM 1550 C C . PRO A 1 192 ? 36.407 1.139 -39.597 1.00 89.81 192 PRO A C 1
ATOM 1552 O O . PRO A 1 192 ? 36.129 0.322 -40.476 1.00 89.81 192 PRO A O 1
ATOM 1555 N N . THR A 1 193 ? 37.034 0.769 -38.482 1.00 94.38 193 THR A N 1
ATOM 1556 C CA . THR A 1 193 ? 37.336 -0.639 -38.181 1.00 94.38 193 THR A CA 1
ATOM 1557 C C . THR A 1 193 ? 36.054 -1.456 -37.985 1.00 94.38 193 THR A C 1
ATOM 1559 O O . THR A 1 193 ? 35.034 -0.931 -37.543 1.00 94.38 193 THR A O 1
ATOM 1562 N N . GLU A 1 194 ? 36.095 -2.763 -38.263 1.00 93.56 194 GLU A N 1
ATOM 1563 C CA . GLU A 1 194 ? 34.937 -3.658 -38.070 1.00 93.56 194 GLU A CA 1
ATOM 1564 C C . GLU A 1 194 ? 34.434 -3.648 -36.614 1.00 93.56 194 GLU A C 1
ATOM 1566 O O . GLU A 1 194 ? 33.230 -3.624 -36.372 1.00 93.56 194 GLU A O 1
ATOM 1571 N N . GLU A 1 195 ? 35.355 -3.584 -35.646 1.00 94.56 195 GLU A N 1
ATOM 1572 C CA . GLU A 1 195 ? 35.031 -3.493 -34.218 1.00 94.56 195 GLU A CA 1
ATOM 1573 C C . GLU A 1 195 ? 34.301 -2.181 -33.875 1.00 94.56 195 GLU A C 1
ATOM 1575 O O . GLU A 1 195 ? 33.331 -2.202 -33.118 1.00 94.56 195 GLU A O 1
ATOM 1580 N N . LEU A 1 196 ? 34.717 -1.054 -34.470 1.00 94.81 196 LEU A N 1
ATOM 1581 C CA . LEU A 1 196 ? 34.058 0.246 -34.305 1.00 94.81 196 LEU A CA 1
ATOM 1582 C C . LEU A 1 196 ? 32.665 0.264 -34.947 1.00 94.81 196 LEU A C 1
ATOM 1584 O O . LEU A 1 196 ? 31.710 0.721 -34.325 1.00 94.81 196 LEU A O 1
ATOM 1588 N N . LEU A 1 197 ? 32.536 -0.251 -36.171 1.00 93.69 197 LEU A N 1
ATOM 1589 C CA . LEU A 1 197 ? 31.262 -0.283 -36.891 1.00 93.69 197 LEU A CA 1
ATOM 1590 C C . LEU A 1 197 ? 30.227 -1.171 -36.187 1.00 93.69 197 LEU A C 1
ATOM 1592 O O . LEU A 1 197 ? 29.062 -0.785 -36.078 1.00 93.69 197 LEU A O 1
ATOM 1596 N N . GLU A 1 198 ? 30.637 -2.329 -35.662 1.00 95.19 198 GLU A N 1
ATOM 1597 C CA . GLU A 1 198 ? 29.734 -3.192 -34.893 1.00 95.19 198 GLU A CA 1
ATOM 1598 C C . GLU A 1 198 ? 29.349 -2.547 -33.552 1.00 95.19 198 GLU A C 1
ATOM 1600 O O . GLU A 1 198 ? 28.185 -2.609 -33.160 1.00 95.19 198 GLU A O 1
ATOM 1605 N N . ALA A 1 199 ? 30.278 -1.859 -32.877 1.00 95.75 199 ALA A N 1
ATOM 1606 C CA . ALA A 1 199 ? 29.967 -1.100 -31.666 1.00 95.75 199 ALA A CA 1
ATOM 1607 C C . ALA A 1 199 ? 28.930 0.008 -31.928 1.00 95.75 199 ALA A C 1
ATOM 1609 O O . ALA A 1 199 ? 27.943 0.094 -31.198 1.00 95.75 199 ALA A O 1
ATOM 1610 N N . ILE A 1 200 ? 29.105 0.803 -32.992 1.00 95.06 200 ILE A N 1
ATOM 1611 C CA . ILE A 1 200 ? 28.148 1.846 -33.407 1.00 95.06 200 ILE A CA 1
ATOM 1612 C C . ILE A 1 200 ? 26.777 1.234 -33.696 1.00 95.06 200 ILE A C 1
ATOM 1614 O O . ILE A 1 200 ? 25.763 1.725 -33.210 1.00 95.06 200 ILE A O 1
ATOM 1618 N N . LYS A 1 201 ? 26.732 0.128 -34.442 1.00 94.12 201 LYS A N 1
ATOM 1619 C CA . LYS A 1 201 ? 25.481 -0.561 -34.771 1.00 94.12 201 LYS A CA 1
ATOM 1620 C C . LYS A 1 201 ? 24.744 -1.058 -33.525 1.00 94.12 201 LYS A C 1
ATOM 1622 O O . LYS A 1 201 ? 23.529 -0.904 -33.438 1.00 94.12 201 LYS A O 1
ATOM 1627 N N . VAL A 1 202 ? 25.464 -1.648 -32.568 1.00 96.12 202 VAL A N 1
ATOM 1628 C CA . VAL A 1 202 ? 24.890 -2.119 -31.299 1.00 96.12 202 VAL A CA 1
ATOM 1629 C C . VAL A 1 202 ? 24.357 -0.952 -30.465 1.00 96.12 202 VAL A C 1
ATOM 1631 O O . VAL A 1 202 ? 23.280 -1.076 -29.886 1.00 96.12 202 VAL A O 1
ATOM 1634 N N . LEU A 1 203 ? 25.074 0.175 -30.419 1.00 96.31 203 LEU A N 1
ATOM 1635 C CA . LEU A 1 203 ? 24.626 1.377 -29.711 1.00 96.31 203 LEU A CA 1
ATOM 1636 C C . LEU A 1 203 ? 23.411 2.019 -30.390 1.00 96.31 203 LEU A C 1
ATOM 1638 O O . LEU A 1 203 ? 22.447 2.327 -29.707 1.00 96.31 203 LEU A O 1
ATOM 1642 N N . ASN A 1 204 ? 23.396 2.150 -31.718 1.00 94.44 204 ASN A N 1
ATOM 1643 C CA . ASN A 1 204 ? 22.250 2.711 -32.442 1.00 94.44 204 ASN A CA 1
ATOM 1644 C C . ASN A 1 204 ? 20.981 1.871 -32.234 1.00 94.44 204 ASN A C 1
ATOM 1646 O O . ASN A 1 204 ? 19.936 2.422 -31.911 1.00 94.44 204 ASN A O 1
ATOM 1650 N N . ALA A 1 205 ? 21.083 0.539 -32.306 1.00 95.12 205 ALA A N 1
ATOM 1651 C CA . ALA A 1 205 ? 19.952 -0.337 -31.996 1.00 95.12 205 ALA A CA 1
ATOM 1652 C C . ALA A 1 205 ? 19.472 -0.177 -30.540 1.00 95.12 205 ALA A C 1
ATOM 1654 O O . ALA A 1 205 ? 18.274 -0.154 -30.279 1.00 95.12 205 ALA A O 1
ATOM 1655 N N . ALA A 1 206 ? 20.399 -0.032 -29.589 1.00 95.81 206 ALA A N 1
ATOM 1656 C CA . ALA A 1 206 ? 20.059 0.191 -28.187 1.00 95.81 206 ALA A CA 1
ATOM 1657 C C . ALA A 1 206 ? 19.430 1.574 -27.936 1.00 95.81 206 ALA A C 1
ATOM 1659 O O . ALA A 1 206 ? 18.577 1.704 -27.062 1.00 95.81 206 ALA A O 1
ATOM 1660 N N . MET A 1 207 ? 19.834 2.594 -28.694 1.00 93.81 207 MET A N 1
ATOM 1661 C CA . MET A 1 207 ? 19.248 3.933 -28.652 1.00 93.81 207 MET A CA 1
ATOM 1662 C C . MET A 1 207 ? 17.814 3.929 -29.191 1.00 93.81 207 MET A C 1
ATOM 1664 O O . MET A 1 207 ? 16.933 4.529 -28.576 1.00 93.81 207 MET A O 1
ATOM 1668 N N . ASP A 1 208 ? 17.572 3.213 -30.292 1.00 93.75 208 ASP A N 1
ATOM 1669 C CA . ASP A 1 208 ? 16.226 3.004 -30.832 1.00 93.75 208 ASP A CA 1
ATOM 1670 C C . ASP A 1 208 ? 15.332 2.274 -29.813 1.00 93.75 208 ASP A C 1
ATOM 1672 O O . ASP A 1 208 ? 14.206 2.705 -29.556 1.00 93.75 208 ASP A O 1
ATOM 1676 N N . ASP A 1 209 ? 15.850 1.222 -29.167 1.00 93.81 209 ASP A N 1
ATOM 1677 C CA . ASP A 1 209 ? 15.144 0.499 -28.102 1.00 93.81 209 ASP A CA 1
ATOM 1678 C C . ASP A 1 209 ? 14.826 1.410 -26.898 1.00 93.81 209 ASP A C 1
ATOM 1680 O O . ASP A 1 209 ? 13.717 1.355 -26.362 1.00 93.81 209 ASP A O 1
ATOM 1684 N N . ASP A 1 210 ? 15.765 2.269 -26.478 1.00 93.06 210 ASP A N 1
ATOM 1685 C CA . ASP A 1 210 ? 15.557 3.242 -25.394 1.00 93.06 210 ASP A CA 1
ATOM 1686 C C . ASP A 1 210 ? 14.445 4.246 -25.737 1.00 93.06 210 ASP A C 1
ATOM 1688 O O . ASP A 1 210 ? 13.581 4.515 -24.895 1.00 93.06 210 ASP A O 1
ATOM 1692 N N . TYR A 1 211 ? 14.426 4.751 -26.974 1.00 90.88 211 TYR A N 1
ATOM 1693 C CA . TYR A 1 211 ? 13.388 5.663 -27.457 1.00 90.88 211 TYR A CA 1
ATOM 1694 C C . TYR A 1 211 ? 12.010 4.991 -27.512 1.00 90.88 211 TYR A C 1
ATOM 1696 O O . TYR A 1 211 ? 11.020 5.547 -27.027 1.00 90.88 211 TYR A O 1
ATOM 1704 N N . CYS A 1 212 ? 11.933 3.777 -28.066 1.00 91.56 212 CYS A N 1
ATOM 1705 C CA . CYS A 1 212 ? 10.695 3.003 -28.102 1.00 91.56 212 CYS A CA 1
ATOM 1706 C C . CYS A 1 212 ? 10.181 2.698 -26.691 1.00 91.56 212 CYS A C 1
ATOM 1708 O O . CYS A 1 212 ? 8.999 2.898 -26.413 1.00 91.56 212 CYS A O 1
ATOM 1710 N N . GLU A 1 213 ? 11.058 2.269 -25.781 1.00 92.06 213 GLU A N 1
ATOM 1711 C CA . GLU A 1 213 ? 10.676 1.968 -24.402 1.00 92.06 213 GLU A CA 1
ATOM 1712 C C . GLU A 1 213 ? 10.218 3.229 -23.651 1.00 92.06 213 GLU A C 1
ATOM 1714 O O . GLU A 1 213 ? 9.292 3.152 -22.846 1.00 92.06 213 GLU A O 1
ATOM 1719 N N . GLU A 1 214 ? 10.814 4.400 -23.898 1.00 91.81 214 GLU A N 1
ATOM 1720 C CA . GLU A 1 214 ? 10.349 5.666 -23.318 1.00 91.81 214 GLU A CA 1
ATOM 1721 C C . GLU A 1 214 ? 8.902 5.979 -23.704 1.00 91.81 214 GLU A C 1
ATOM 1723 O O . GLU A 1 214 ? 8.065 6.198 -22.820 1.00 91.81 214 GLU A O 1
ATOM 1728 N N . GLN A 1 215 ? 8.586 5.921 -24.999 1.00 90.88 215 GLN A N 1
ATOM 1729 C CA . GLN A 1 215 ? 7.224 6.144 -25.486 1.00 90.88 215 GLN A CA 1
ATOM 1730 C C . GLN A 1 215 ? 6.238 5.124 -24.907 1.00 90.88 215 GLN A C 1
ATOM 1732 O O . GLN A 1 215 ? 5.160 5.495 -24.427 1.00 90.88 215 GLN A O 1
ATOM 1737 N N . ASP A 1 216 ? 6.629 3.851 -24.889 1.00 91.94 216 ASP A N 1
ATOM 1738 C CA . ASP A 1 216 ? 5.839 2.758 -24.331 1.00 91.94 216 ASP A CA 1
ATOM 1739 C C . ASP A 1 216 ? 5.529 2.970 -22.844 1.00 91.94 216 ASP A C 1
ATOM 1741 O O . ASP A 1 216 ? 4.396 2.748 -22.406 1.00 91.94 216 ASP A O 1
ATOM 1745 N N . ARG A 1 217 ? 6.519 3.388 -22.043 1.00 93.50 217 ARG A N 1
ATOM 1746 C CA . ARG A 1 217 ? 6.344 3.643 -20.603 1.00 93.50 217 ARG A CA 1
ATOM 1747 C C . ARG A 1 217 ? 5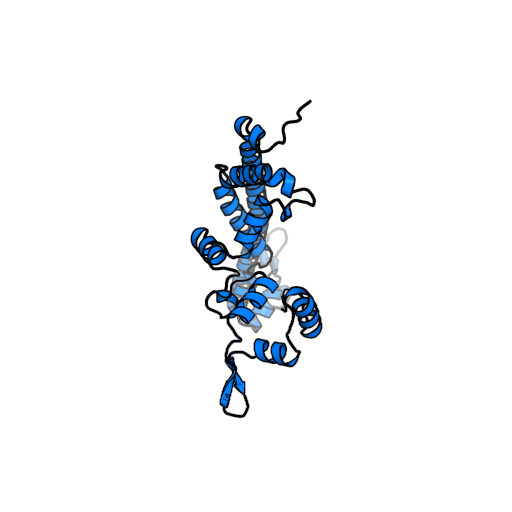.379 4.793 -20.361 1.00 93.50 217 ARG A C 1
ATOM 1749 O O . ARG A 1 217 ? 4.439 4.632 -19.579 1.00 93.50 217 ARG A O 1
ATOM 1756 N N . GLU A 1 218 ? 5.561 5.921 -21.048 1.00 94.00 218 GLU A N 1
ATOM 1757 C CA . GLU A 1 218 ? 4.645 7.057 -20.924 1.00 94.00 218 GLU A CA 1
ATOM 1758 C C . GLU A 1 218 ? 3.212 6.676 -21.302 1.00 94.00 218 GLU A C 1
ATOM 1760 O O . GLU A 1 218 ? 2.253 7.057 -20.620 1.00 94.00 218 GLU A O 1
ATOM 1765 N N . GLN A 1 219 ? 3.059 5.918 -22.390 1.00 95.62 219 GLN A N 1
ATOM 1766 C CA . GLN A 1 219 ? 1.762 5.438 -22.834 1.00 95.62 219 GLN A CA 1
ATOM 1767 C C . GLN A 1 219 ? 1.131 4.512 -21.790 1.00 95.62 219 GLN A C 1
ATOM 1769 O O . GLN A 1 219 ? -0.032 4.715 -21.443 1.00 95.62 219 GLN A O 1
ATOM 1774 N N . LYS A 1 220 ? 1.878 3.537 -21.255 1.00 96.69 220 LYS A N 1
ATOM 1775 C CA . LYS A 1 220 ? 1.396 2.588 -20.234 1.00 96.69 220 LYS A CA 1
ATOM 1776 C C . LYS A 1 220 ? 0.929 3.297 -18.965 1.00 96.69 220 LYS A C 1
ATOM 1778 O O . LYS A 1 220 ? -0.130 2.949 -18.443 1.00 96.69 220 LYS A O 1
ATOM 1783 N N . VAL A 1 221 ? 1.651 4.321 -18.499 1.00 97.75 221 VAL A N 1
ATOM 1784 C CA . VAL A 1 221 ? 1.227 5.146 -17.352 1.00 97.75 221 VAL A CA 1
ATOM 1785 C C . VAL A 1 221 ? -0.124 5.805 -17.635 1.00 97.75 221 VAL A C 1
ATOM 1787 O O . VAL A 1 221 ? -1.060 5.618 -16.863 1.00 97.75 221 VAL A O 1
ATOM 1790 N N . LYS A 1 222 ? -0.264 6.500 -18.773 1.00 97.75 222 LYS A N 1
ATOM 1791 C CA . LYS A 1 222 ? -1.514 7.191 -19.145 1.00 97.75 222 LYS A CA 1
ATOM 1792 C C . LYS A 1 222 ? -2.691 6.220 -19.311 1.00 97.75 222 LYS A C 1
ATOM 1794 O O . LYS A 1 222 ? -3.800 6.518 -18.876 1.00 97.75 222 LYS A O 1
ATOM 1799 N N . LEU A 1 223 ? -2.460 5.063 -19.935 1.00 97.62 223 LEU A N 1
ATOM 1800 C CA . LEU A 1 223 ? -3.495 4.049 -20.171 1.00 97.62 223 LEU A CA 1
ATOM 1801 C C . LEU A 1 223 ? -3.979 3.412 -18.866 1.00 97.62 223 LEU A C 1
ATOM 1803 O O . LEU A 1 223 ? -5.184 3.330 -18.638 1.00 97.62 223 LEU A O 1
ATOM 1807 N N . SER A 1 224 ? -3.049 2.997 -18.003 1.00 97.69 224 SER A N 1
ATOM 1808 C CA . SER A 1 224 ? -3.395 2.391 -16.710 1.00 97.69 224 SER A CA 1
ATOM 1809 C C . SER A 1 224 ? -4.051 3.393 -15.755 1.00 97.69 224 SER A C 1
ATOM 1811 O O . SER A 1 224 ? -5.000 3.030 -15.063 1.00 97.69 224 SER A O 1
ATOM 1813 N N . GLU A 1 225 ? -3.648 4.670 -15.774 1.00 98.25 225 GLU A N 1
ATOM 1814 C CA . GLU A 1 225 ? -4.351 5.730 -15.039 1.00 98.25 225 GLU A CA 1
ATOM 1815 C C . GLU A 1 225 ? -5.802 5.881 -15.520 1.00 98.25 225 GLU A C 1
ATOM 1817 O O . GLU A 1 225 ? -6.733 5.941 -14.714 1.00 98.25 225 GLU A O 1
ATOM 1822 N N . TYR A 1 226 ? -6.006 5.915 -16.839 1.00 97.94 226 TYR A N 1
ATOM 1823 C CA . TYR A 1 226 ? -7.330 6.052 -17.436 1.00 97.94 226 TYR A CA 1
ATOM 1824 C C . TYR A 1 226 ? -8.256 4.876 -17.089 1.00 97.94 226 TYR A C 1
ATOM 1826 O O . TYR A 1 226 ? -9.399 5.098 -16.676 1.00 97.94 226 TYR A O 1
ATOM 1834 N N . GLU A 1 227 ? -7.786 3.632 -17.220 1.00 96.62 227 GLU 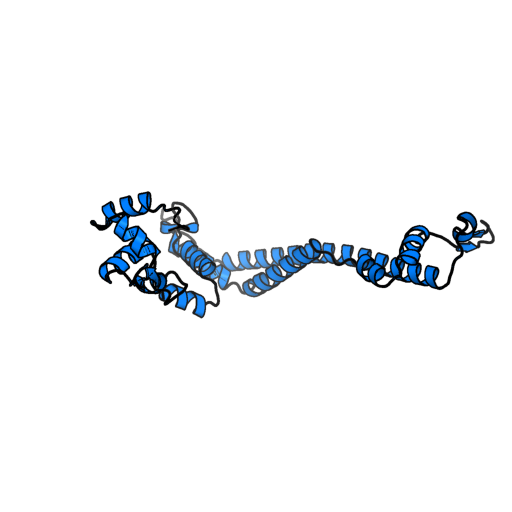A N 1
ATOM 1835 C CA . GLU A 1 227 ? -8.599 2.459 -16.870 1.00 96.62 227 GLU A CA 1
ATOM 1836 C C . GLU A 1 227 ? -8.920 2.426 -15.369 1.00 96.62 227 GLU A C 1
ATOM 1838 O O . GLU A 1 227 ? -10.068 2.170 -14.995 1.00 96.62 227 GLU A O 1
ATOM 1843 N N . LEU A 1 228 ? -7.971 2.802 -14.505 1.00 97.94 228 LEU A N 1
ATOM 1844 C CA . LEU A 1 228 ? -8.215 2.920 -13.067 1.00 97.94 228 LEU A CA 1
ATOM 1845 C C . LEU A 1 228 ? -9.320 3.944 -12.751 1.00 97.94 228 LEU A C 1
ATOM 1847 O O . LEU A 1 228 ? -10.234 3.657 -11.971 1.00 97.94 228 LEU A O 1
ATOM 1851 N N . GLN A 1 229 ? -9.278 5.122 -13.383 1.00 98.00 229 GLN A N 1
ATOM 1852 C CA . GLN A 1 229 ? -10.312 6.154 -13.230 1.00 98.00 229 GLN A CA 1
ATOM 1853 C C . GLN A 1 229 ? -11.681 5.662 -13.714 1.00 98.00 229 GLN A C 1
ATOM 1855 O O . GLN A 1 229 ? -12.699 5.885 -13.058 1.00 98.00 229 GLN A O 1
ATOM 1860 N N . LYS A 1 230 ? -11.726 4.963 -14.848 1.00 97.94 230 LYS A N 1
ATOM 1861 C CA . LYS A 1 230 ? -12.961 4.401 -15.403 1.00 97.94 230 LYS A CA 1
ATOM 1862 C C . LYS A 1 230 ? -13.598 3.385 -14.455 1.00 97.94 230 LYS A C 1
ATOM 1864 O O . LYS A 1 230 ? -14.795 3.481 -14.192 1.00 97.94 230 LYS A O 1
ATOM 1869 N N . ILE A 1 231 ? -12.811 2.472 -13.886 1.00 97.69 231 ILE A N 1
ATOM 1870 C CA . ILE A 1 231 ? -13.299 1.498 -12.899 1.00 97.69 231 ILE A CA 1
ATOM 1871 C C . ILE A 1 231 ? -13.789 2.202 -11.628 1.00 97.69 231 ILE A C 1
ATOM 1873 O O . ILE A 1 231 ? -14.842 1.848 -11.095 1.00 97.69 231 ILE A O 1
ATOM 1877 N N . TYR A 1 232 ? -13.082 3.238 -11.171 1.00 97.38 232 TYR A N 1
ATOM 1878 C CA . TYR A 1 232 ? -13.516 4.053 -10.035 1.00 97.38 232 TYR A CA 1
ATOM 1879 C C . TYR A 1 232 ? -14.915 4.655 -10.247 1.00 97.38 232 TYR A C 1
ATOM 1881 O O . TYR A 1 232 ? -15.758 4.601 -9.348 1.00 97.38 232 TYR A O 1
ATOM 1889 N N . PHE A 1 233 ? -15.213 5.162 -11.448 1.00 97.19 233 PHE A N 1
ATOM 1890 C CA . PHE A 1 233 ? -16.558 5.645 -11.771 1.00 97.19 233 PHE A CA 1
ATOM 1891 C C . PHE A 1 233 ? -17.613 4.534 -11.753 1.00 97.19 233 PHE A C 1
ATOM 1893 O O . PHE A 1 233 ? -18.742 4.789 -11.330 1.00 97.19 233 PHE A O 1
ATOM 1900 N N . GLU A 1 234 ? -17.274 3.311 -12.165 1.00 96.81 234 GLU A N 1
ATOM 1901 C CA . GLU A 1 234 ? -18.190 2.169 -12.051 1.00 96.81 234 GLU A CA 1
ATOM 1902 C C . GLU A 1 234 ? -18.468 1.800 -10.587 1.00 96.81 234 GLU A C 1
ATOM 1904 O O . GLU A 1 234 ? -19.620 1.562 -10.230 1.00 96.81 234 GLU A O 1
ATOM 1909 N N . ILE A 1 235 ? -17.458 1.854 -9.710 1.00 97.50 235 ILE A N 1
ATOM 1910 C CA . ILE A 1 235 ? -17.649 1.665 -8.262 1.00 97.50 235 ILE A CA 1
ATOM 1911 C C . ILE A 1 235 ? -18.612 2.721 -7.702 1.00 97.50 235 ILE A C 1
ATOM 1913 O O . ILE A 1 235 ? -19.541 2.380 -6.972 1.00 97.50 235 ILE A O 1
ATOM 1917 N N . ILE A 1 236 ? -18.444 3.999 -8.067 1.00 95.81 236 ILE A N 1
ATOM 1918 C CA . ILE A 1 236 ? -19.353 5.069 -7.621 1.00 95.81 236 ILE A CA 1
ATOM 1919 C C . ILE A 1 236 ? -20.792 4.774 -8.050 1.00 95.81 236 ILE A C 1
ATOM 1921 O O . ILE A 1 236 ? -21.701 4.872 -7.224 1.00 95.81 236 ILE A O 1
ATOM 1925 N N . LYS A 1 237 ? -21.005 4.397 -9.318 1.00 95.31 237 LYS A N 1
ATOM 1926 C CA . LYS A 1 237 ? -22.335 4.035 -9.836 1.00 95.31 237 LYS A CA 1
ATOM 1927 C C . LYS A 1 237 ? -22.942 2.862 -9.069 1.00 95.31 237 LYS A C 1
ATOM 1929 O O . LYS A 1 237 ? -24.141 2.874 -8.796 1.00 95.31 237 LYS A O 1
ATOM 1934 N N . ASP A 1 238 ? -22.127 1.874 -8.705 1.00 94.12 238 ASP A N 1
ATOM 1935 C CA . ASP A 1 238 ? -22.557 0.727 -7.909 1.00 94.12 238 ASP A CA 1
ATOM 1936 C C . ASP A 1 238 ? -22.984 1.130 -6.491 1.00 94.12 238 ASP A C 1
ATOM 1938 O O . ASP A 1 238 ? -23.985 0.621 -5.983 1.00 94.12 238 ASP A O 1
ATOM 1942 N N . ILE A 1 239 ? -22.273 2.070 -5.868 1.00 94.38 239 ILE A N 1
ATOM 1943 C CA . ILE A 1 239 ? -22.567 2.545 -4.512 1.00 94.38 239 ILE A CA 1
ATOM 1944 C C . ILE A 1 239 ? -23.881 3.330 -4.475 1.00 94.38 239 ILE A C 1
ATOM 1946 O O . ILE A 1 239 ? -24.695 3.090 -3.590 1.00 94.38 239 ILE A O 1
ATOM 1950 N N . VAL A 1 240 ? -24.134 4.215 -5.443 1.00 92.94 240 VAL A N 1
ATOM 1951 C CA . VAL A 1 240 ? -25.304 5.121 -5.439 1.00 92.94 240 VAL A CA 1
ATOM 1952 C C . VAL A 1 240 ? -26.602 4.493 -5.966 1.00 92.94 240 VAL A C 1
ATOM 1954 O O . VAL A 1 240 ? -27.536 5.204 -6.332 1.00 92.94 240 VAL A O 1
ATOM 1957 N N . LYS A 1 241 ? -26.697 3.160 -6.007 1.00 94.12 241 LYS A N 1
ATOM 1958 C CA . LYS A 1 241 ? -27.954 2.465 -6.319 1.00 94.12 241 LYS A CA 1
ATOM 1959 C C . LYS A 1 241 ? -29.022 2.826 -5.284 1.00 94.12 241 LYS A C 1
ATOM 1961 O O . LYS A 1 241 ? -28.753 2.795 -4.087 1.00 94.12 241 LYS A O 1
ATOM 1966 N N . GLU A 1 242 ? -30.254 3.065 -5.737 1.00 92.81 242 GLU A N 1
ATOM 1967 C CA . GLU A 1 242 ? -31.407 3.425 -4.884 1.00 92.81 242 GLU A CA 1
ATOM 1968 C C . GLU A 1 242 ? -31.583 2.500 -3.668 1.00 92.81 242 GLU A C 1
ATOM 1970 O O . GLU A 1 242 ? -31.902 2.953 -2.574 1.00 92.81 242 GLU A O 1
ATOM 1975 N N . ALA A 1 243 ? -31.312 1.201 -3.832 1.00 92.56 243 ALA A N 1
ATOM 1976 C CA . ALA A 1 243 ? -31.403 0.223 -2.750 1.00 92.56 243 ALA A CA 1
ATOM 1977 C C . ALA A 1 243 ? -30.384 0.449 -1.615 1.00 92.56 243 ALA A C 1
ATOM 1979 O O . ALA A 1 243 ? -30.637 0.032 -0.491 1.00 92.56 243 ALA A O 1
ATOM 1980 N N . HIS A 1 244 ? -29.244 1.084 -1.896 1.00 94.44 244 HIS A N 1
ATOM 1981 C CA . HIS A 1 244 ? -28.172 1.318 -0.925 1.00 94.44 244 HIS A CA 1
ATOM 1982 C C . HIS A 1 244 ? -28.347 2.637 -0.164 1.00 94.44 244 HIS A C 1
ATOM 1984 O O . HIS A 1 244 ? -27.912 2.748 0.982 1.00 94.44 244 HIS A O 1
ATOM 1990 N N . LEU A 1 245 ? -28.968 3.645 -0.792 1.00 93.06 245 LEU A N 1
ATOM 1991 C CA . LEU A 1 245 ? -29.039 5.012 -0.264 1.00 93.06 245 LEU A CA 1
ATOM 1992 C C . LEU A 1 245 ? -29.603 5.095 1.167 1.00 93.06 245 LEU A C 1
ATOM 1994 O O . LEU A 1 245 ? -28.967 5.758 1.987 1.00 93.06 245 LEU A O 1
ATOM 1998 N N . PRO A 1 246 ? -30.701 4.397 1.534 1.00 93.50 246 PRO A N 1
ATOM 1999 C CA . PRO A 1 246 ? -31.254 4.480 2.888 1.00 93.50 246 PRO A CA 1
ATOM 2000 C C . PRO A 1 246 ? -30.291 4.022 3.991 1.00 93.50 246 PRO A C 1
ATOM 2002 O O . PRO A 1 246 ? -30.422 4.464 5.127 1.00 93.50 246 PRO A O 1
ATOM 2005 N N . GLU A 1 247 ? -29.328 3.149 3.676 1.00 93.00 247 GLU A N 1
ATOM 2006 C CA . GLU A 1 247 ? -28.326 2.658 4.633 1.00 93.00 247 GLU A CA 1
ATOM 2007 C C . GLU A 1 247 ? -27.118 3.598 4.774 1.00 93.00 247 GLU A C 1
ATOM 2009 O O . GLU A 1 247 ? -26.315 3.427 5.693 1.00 93.00 247 GLU A O 1
ATOM 2014 N N . MET A 1 248 ? -26.962 4.560 3.859 1.00 92.12 248 MET A N 1
ATOM 2015 C CA . MET A 1 248 ? -25.834 5.501 3.802 1.00 92.12 248 MET A CA 1
ATOM 2016 C C . MET A 1 248 ? -26.227 6.944 4.145 1.00 92.12 248 MET A C 1
ATOM 2018 O O . MET A 1 248 ? -25.374 7.829 4.141 1.00 92.12 248 MET A O 1
ATOM 2022 N N . THR A 1 249 ? -27.504 7.204 4.424 1.00 87.44 249 THR A N 1
ATOM 2023 C CA . THR A 1 249 ? -28.017 8.543 4.732 1.00 87.44 249 THR A CA 1
ATOM 2024 C C . THR A 1 249 ? -28.738 8.558 6.067 1.00 87.44 249 THR A C 1
ATOM 2026 O O . THR A 1 249 ? -29.526 7.658 6.344 1.00 87.44 249 THR A O 1
ATOM 2029 N N . ILE A 1 250 ? -28.576 9.639 6.830 1.00 76.00 250 ILE A N 1
ATOM 2030 C CA . ILE A 1 250 ? -29.490 9.941 7.931 1.00 76.00 250 ILE A CA 1
ATOM 2031 C C . ILE A 1 250 ? -30.786 10.477 7.303 1.00 76.00 250 ILE A C 1
ATOM 2033 O O . ILE A 1 250 ? -30.732 11.501 6.612 1.00 76.00 250 ILE A O 1
ATOM 2037 N N . PRO A 1 251 ? -31.949 9.833 7.514 1.00 69.81 251 PRO A N 1
ATOM 2038 C CA . PRO A 1 251 ? -33.214 10.355 7.019 1.00 69.81 251 PRO A CA 1
ATOM 2039 C C . PRO A 1 251 ? -33.440 11.763 7.574 1.00 69.81 251 PRO A C 1
ATOM 2041 O O . PRO A 1 251 ? -33.416 11.959 8.790 1.00 69.81 251 PRO A O 1
ATOM 2044 N N . MET A 1 252 ? -33.690 12.746 6.705 1.00 63.97 252 MET A N 1
ATOM 2045 C CA . MET A 1 252 ? -34.210 14.034 7.160 1.00 63.97 252 MET A CA 1
ATOM 2046 C C . MET A 1 252 ? -35.654 13.825 7.615 1.00 63.97 252 MET A C 1
ATOM 2048 O O . MET A 1 252 ? -36.589 13.895 6.820 1.00 63.97 252 MET A O 1
ATOM 2052 N N . THR A 1 253 ? -35.842 13.517 8.895 1.00 55.19 253 THR A N 1
ATOM 2053 C CA . THR A 1 253 ? -37.150 13.643 9.536 1.00 55.19 253 THR A CA 1
ATOM 2054 C C . THR A 1 253 ? -37.517 15.124 9.568 1.00 55.19 253 THR A C 1
ATOM 2056 O O . THR A 1 253 ? -36.827 15.907 10.224 1.00 55.19 253 THR A O 1
ATOM 2059 N N . ILE A 1 254 ? -38.562 15.490 8.821 1.00 44.75 254 ILE A N 1
ATOM 2060 C CA . ILE A 1 254 ? -39.295 16.758 8.968 1.00 44.75 254 ILE A CA 1
ATOM 2061 C C . ILE A 1 254 ? -40.121 16.688 10.252 1.00 44.75 254 ILE A C 1
ATOM 2063 O O . ILE A 1 254 ? -40.745 15.624 10.475 1.00 44.75 254 ILE A O 1
#

Foldseek 3Di:
DVVVVDDLVNCQVVLCVPPNDDDSVRSVLLVQAQHADPVRDGRHHDDPVVLVSVLVVVVADSCCSVVVDVDRYPVLVVVCVVVVHDSVVVVVLVCQLCLVPVDPCGNVQSQLSNLLVVLLVPQPLNVVLVVLVVQLVVLVVCLVVPDQLLVVLLVVADPVLLVVLVVCLPFDFDADPVPGTRGRCVVVVHDCDPSNVVSSVSNVVSVVVSVVVNVVSVVSNVVSVVVSVVSVVSSVVSCPPPVSVVSNDDDPDD

Secondary structure (DSSP, 8-state):
-TTTT--HHHHHHHHHHHH----HHHHHHHTTTTPBPTTS-B-----HHHHHHHHHHHT--HHHHHTS-SSS-HHHHHHHHHHT--HHHHHHHHHHHTTTTT-TTGGGGHHHHHHHHHHHHT-TTHHHHHHHHHHHHHHHHHHHSPPPHHHHHHTTS-HHHHHHHHHHTT--EEEETTTEEEEHHHHTT----HHHHHHHHHHHHHHHHHHHHHHHHHHHHHHHHHHHHHHHHHHHHHHT-TTTHHHHS-----

pLDDT: mean 92.55, std 6.28, range [44.75, 98.38]